Protein AF-0000000084496776 (afdb_homodimer)

Foldseek 3Di:
DPPQQKDPPDPLADIDGDPVNVVVCVVVHDDDDDDDPDPPDDPVPCPDDDDDQDDDPPDAPSLVSLVVLLVVVLVCVVVVHDDDDADDVCAASVLLSQLSNCCVVVVDVDSVVSSVVSCVVPVNHDYDPRSVVSSCVNNVRD/DPPQQKDPPDPLADIDGDPVNVVVCVVVHDDDDDDDPDPPDDPVPCPDDDDDQDDDPPDAPSLVSLVVLLVVVLVCVVVVHDDDDADDVCAASVLLSQLSNCCVVVVDVDSVVSSVVSCVVPVNHDHDPRSVVSSCVNNVRD

InterPro domains:
  IPR000340 Dual specificity phosphatase, catalytic domain [PF00782] (14-136)
  IPR000387 Tyrosine-specific protein phosphatases domain [PS50056] (64-133)
  IPR016130 Protein-tyrosine phosphatase, active site [PS00383] (85-95)
  IPR029021 Protein-tyrosine phosphatase-like [G3DSA:3.90.190.10] (2-142)
  IPR029021 Protein-tyrosine phosphatase-like [SSF52799] (10-137)

Secondary structure (DSSP, 8-state):
-----EEEEETTTEEEEEGGGHHHHHHHS--SEEEEEETTS----S-SEEEEEEE-TT-S--HHHHHHHHHHHHHHHHTT--EEEEESSSSHHHHHHHHHHHHHTTS-SSHHHHHHHHHHH-TT----HHHHHHHHHH-TT-/-----EEEEETTTEEEEEGGGHHHHHHHS--SEEEEEETTS----S-SEEEEEEE-TT-S--HHHHHHHHHHHHHHHHTT--EEEEESSSSHHHHHHHHHHHHHTTS-SSHHHHHHHHHHH-TT----HHHHHHHHHH-TT-

Nearest PDB structures (foldseek):
  9e9u-assembly1_A  TM=7.979E-01  e=1.268E-03  synthetic construct
  6d65-assembly2_C  TM=8.476E-01  e=1.373E-02  Escherichia coli K-12
  2rf6-assembly1_A  TM=6.043E-01  e=9.603E-03  Orthopoxvirus vaccinia
  4erc-assembly1_A  TM=6.123E-01  e=5.088E-02  Homo sapiens
  2p4d-assembly1_A  TM=5.878E-01  e=7.720E-02  Variola virus

Solvent-accessible surface area (backbone atoms only — not comparable to full-atom values): 14853 Å² total; per-residue (Å²): 124,85,77,75,69,55,33,57,77,38,83,91,36,31,34,39,22,20,56,84,33,49,63,63,46,57,74,74,44,82,57,58,36,33,38,38,28,37,52,81,47,76,67,63,31,46,72,43,47,35,43,71,38,45,39,66,81,96,48,71,87,46,40,67,40,47,50,49,40,22,50,49,53,49,49,42,46,72,70,71,39,19,35,32,38,20,18,69,81,28,16,38,68,30,34,47,38,48,25,47,35,32,41,73,71,62,76,24,72,35,62,68,55,16,44,50,55,46,29,71,55,37,67,71,39,55,62,48,71,55,55,54,50,31,48,44,68,72,38,70,88,65,125,84,78,75,69,56,33,58,77,38,83,92,35,32,34,39,22,19,55,84,33,49,63,62,47,58,74,76,42,81,58,58,36,32,40,38,29,37,53,82,45,77,66,62,33,46,72,44,47,36,42,68,38,45,38,65,82,95,48,71,86,47,41,66,42,48,49,49,41,24,50,50,53,50,50,43,46,73,71,69,38,19,35,33,39,20,17,70,81,26,16,38,68,28,33,48,37,48,26,47,35,31,41,74,68,63,76,24,70,34,63,68,55,17,44,50,55,46,31,70,57,37,67,71,38,55,63,48,68,55,55,52,51,32,48,44,68,73,37,70,86,66

Structure (mmCIF, N/CA/C/O backbone):
data_AF-0000000084496776-model_v1
#
loop_
_entity.id
_entity.type
_entity.pdbx_description
1 polymer 'Protein tyrosine phosphatase'
#
loop_
_atom_site.group_PDB
_atom_site.id
_atom_site.type_symbol
_atom_site.label_atom_id
_atom_site.label_alt_id
_atom_site.label_comp_id
_atom_site.label_asym_id
_atom_site.label_entity_id
_atom_site.label_seq_id
_atom_site.pdbx_PDB_ins_code
_atom_site.Cartn_x
_atom_site.Cartn_y
_atom_site.Cartn_z
_atom_site.occupancy
_atom_site.B_iso_or_equiv
_atom_site.auth_seq_id
_atom_site.auth_comp_id
_atom_site.auth_asym_id
_atom_site.auth_atom_id
_atom_site.pdbx_PDB_model_num
ATOM 1 N N . MET A 1 1 ? -23.344 10.141 -3.447 1 32.28 1 MET A N 1
ATOM 2 C CA . MET A 1 1 ? -22.141 10.945 -3.623 1 32.28 1 MET A CA 1
ATOM 3 C C . MET A 1 1 ? -21.109 10.617 -2.551 1 32.28 1 MET A C 1
ATOM 5 O O . MET A 1 1 ? -21.406 10.664 -1.357 1 32.28 1 MET A O 1
ATOM 9 N N . THR A 1 2 ? -20.234 9.672 -2.744 1 45 2 THR A N 1
ATOM 10 C CA . THR A 1 2 ? -19.438 9.133 -1.65 1 45 2 THR A CA 1
ATOM 11 C C . THR A 1 2 ? -18.828 10.258 -0.823 1 45 2 THR A C 1
ATOM 13 O O . THR A 1 2 ? -18.156 11.133 -1.364 1 45 2 THR A O 1
ATOM 16 N N . VAL A 1 3 ? -19.438 10.594 0.216 1 62.56 3 VAL A N 1
ATOM 17 C CA . VAL A 1 3 ? -19.078 11.711 1.074 1 62.56 3 VAL A CA 1
ATOM 18 C C . VAL A 1 3 ? -17.578 11.688 1.353 1 62.56 3 VAL A C 1
ATOM 20 O O . VAL A 1 3 ? -17.062 10.703 1.885 1 62.56 3 VAL A O 1
ATOM 23 N N . LYS A 1 4 ? -16.844 12.594 0.562 1 83.5 4 LYS A N 1
ATOM 24 C CA . LYS A 1 4 ? -15.422 12.766 0.799 1 83.5 4 LYS A CA 1
ATOM 25 C C . LYS A 1 4 ? -15.148 13.172 2.246 1 83.5 4 LYS A C 1
ATOM 27 O O . LYS A 1 4 ? -15.836 14.031 2.795 1 83.5 4 LYS A O 1
ATOM 32 N N . ASN A 1 5 ? -14.43 12.406 2.998 1 91.06 5 ASN A N 1
ATOM 33 C CA . ASN A 1 5 ? -14.055 12.773 4.359 1 91.06 5 ASN A CA 1
ATOM 34 C C . ASN A 1 5 ? -12.586 13.172 4.453 1 91.06 5 ASN A C 1
ATOM 36 O O . ASN A 1 5 ? -11.891 12.781 5.395 1 91.06 5 ASN A O 1
ATOM 40 N N . TYR A 1 6 ? -12.07 13.664 3.416 1 95.69 6 TYR A N 1
ATOM 41 C CA . TYR A 1 6 ? -10.773 14.32 3.332 1 95.69 6 TYR A CA 1
ATOM 42 C C . TYR A 1 6 ? -10.914 15.734 2.766 1 95.69 6 TYR A C 1
ATOM 44 O O . TYR A 1 6 ? -11.969 16.094 2.246 1 95.69 6 TYR A O 1
ATOM 52 N N . HIS A 1 7 ? -9.883 16.594 2.988 1 97.44 7 HIS A N 1
ATOM 53 C CA . HIS A 1 7 ? -9.977 18.016 2.643 1 97.44 7 HIS A CA 1
ATOM 54 C C . HIS A 1 7 ? -8.688 18.5 1.991 1 97.44 7 HIS A C 1
ATOM 56 O O . HIS A 1 7 ? -7.633 17.891 2.141 1 97.44 7 HIS A O 1
ATOM 62 N N . GLU A 1 8 ? -8.844 19.641 1.281 1 97.56 8 GLU A N 1
ATOM 63 C CA . GLU A 1 8 ? -7.699 20.281 0.633 1 97.56 8 GLU A CA 1
ATOM 64 C C . GLU A 1 8 ? -7.098 21.375 1.517 1 97.56 8 GLU A C 1
ATOM 66 O O . GLU A 1 8 ? -7.699 22.422 1.698 1 97.56 8 GLU A O 1
ATOM 71 N N . LEU A 1 9 ? -5.945 21.062 2.037 1 98.31 9 LEU A N 1
ATOM 72 C CA . LEU A 1 9 ? -5.25 22.094 2.809 1 98.31 9 LEU A CA 1
ATOM 73 C C . LEU A 1 9 ? -4.699 23.172 1.896 1 98.31 9 LEU A C 1
ATOM 75 O O . LEU A 1 9 ? -4.812 24.359 2.203 1 98.31 9 LEU A O 1
ATOM 79 N N . ILE A 1 10 ? -4.039 22.766 0.902 1 97.44 10 ILE A N 1
ATOM 80 C CA . ILE A 1 10 ? -3.609 23.609 -0.201 1 97.44 10 ILE A CA 1
ATOM 81 C C . ILE A 1 10 ? -4.211 23.109 -1.51 1 97.44 10 ILE A C 1
ATOM 83 O O . ILE A 1 10 ? -4.027 21.938 -1.873 1 97.44 10 ILE A O 1
ATOM 87 N N . LYS A 1 11 ? -4.836 23.938 -2.193 1 95.5 11 LYS A N 1
ATOM 88 C CA . LYS A 1 11 ? -5.652 23.562 -3.348 1 95.5 11 LYS A CA 1
ATOM 89 C C . LYS A 1 11 ? -4.848 22.75 -4.352 1 95.5 11 LYS A C 1
ATOM 91 O O . LYS A 1 11 ? -3.768 23.156 -4.777 1 95.5 11 LYS A O 1
ATOM 96 N N . ASP A 1 12 ? -5.359 21.594 -4.645 1 94.5 12 ASP A N 1
ATOM 97 C CA . ASP A 1 12 ? -4.902 20.672 -5.676 1 94.5 12 ASP A CA 1
ATOM 98 C C . ASP A 1 12 ? -3.508 20.141 -5.355 1 94.5 12 ASP A C 1
ATOM 100 O O . ASP A 1 12 ? -2.869 19.5 -6.199 1 94.5 12 ASP A O 1
ATOM 104 N N . ARG A 1 13 ? -2.986 20.422 -4.207 1 96.75 13 ARG A N 1
ATOM 105 C CA . ARG A 1 13 ? -1.589 20.094 -3.949 1 96.75 13 ARG A CA 1
ATOM 106 C C . ARG A 1 13 ? -1.446 19.297 -2.652 1 96.75 13 ARG A C 1
ATOM 108 O O . ARG A 1 13 ? -0.71 18.312 -2.6 1 96.75 13 ARG A O 1
ATOM 115 N N . ILE A 1 14 ? -2.061 19.75 -1.598 1 98.44 14 ILE A N 1
ATOM 116 C CA . ILE A 1 14 ? -1.946 19.062 -0.316 1 98.44 14 ILE A CA 1
ATOM 117 C C . ILE A 1 14 ? -3.338 18.719 0.214 1 98.44 14 ILE A C 1
ATOM 119 O O . ILE A 1 14 ? -4.148 19.625 0.463 1 98.44 14 ILE A O 1
ATOM 123 N N . TYR A 1 15 ? -3.568 17.438 0.421 1 98.06 15 TYR A N 1
ATOM 124 C CA . TYR A 1 15 ? -4.805 16.922 0.992 1 98.06 15 TYR A CA 1
ATOM 125 C C . TYR A 1 15 ? -4.562 16.328 2.375 1 98.06 15 TYR A C 1
ATOM 127 O O . TYR A 1 15 ? -3.479 15.812 2.654 1 98.06 15 TYR A O 1
ATOM 135 N N . ILE A 1 16 ? -5.633 16.438 3.211 1 98.44 16 ILE A N 1
ATOM 136 C CA . ILE A 1 16 ? -5.492 15.945 4.578 1 98.44 16 ILE A CA 1
ATOM 137 C C . ILE A 1 16 ? -6.746 15.172 4.973 1 98.44 16 ILE A C 1
ATOM 139 O O . ILE A 1 16 ? -7.84 15.453 4.477 1 98.44 16 ILE A O 1
ATOM 143 N N . GLY A 1 17 ? -6.547 14.18 5.871 1 96.75 17 GLY A N 1
ATOM 144 C CA . GLY A 1 17 ? -7.672 13.398 6.355 1 96.75 17 GLY A CA 1
ATOM 145 C C . GLY A 1 17 ? -7.262 12.289 7.305 1 96.75 17 GLY A C 1
ATOM 146 O O . GLY A 1 17 ? -6.301 12.438 8.062 1 96.75 17 GLY A O 1
ATOM 147 N N . GLY A 1 18 ? -8.125 11.258 7.402 1 93.12 18 GLY A N 1
ATOM 148 C CA . GLY A 1 18 ? -7.855 10.086 8.219 1 93.12 18 GLY A CA 1
ATOM 149 C C . GLY A 1 18 ? -7.41 8.883 7.406 1 93.12 18 GLY A C 1
ATOM 150 O O . GLY A 1 18 ? -7.426 8.922 6.176 1 93.12 18 GLY A O 1
ATOM 151 N N . ALA A 1 19 ? -6.949 7.812 8.086 1 86.56 19 ALA A N 1
ATOM 152 C CA . ALA A 1 19 ? -6.434 6.602 7.453 1 86.56 19 ALA A CA 1
ATOM 153 C C . ALA A 1 19 ? -7.508 5.93 6.602 1 86.56 19 ALA A C 1
ATOM 155 O O . ALA A 1 19 ? -7.203 5.355 5.551 1 86.56 19 ALA A O 1
ATOM 156 N N . ASP A 1 20 ? -8.695 6.02 6.98 1 81.88 20 ASP A N 1
ATOM 157 C CA . ASP A 1 20 ? -9.781 5.324 6.297 1 81.88 20 ASP A CA 1
ATOM 158 C C . ASP A 1 20 ? -10.164 6.031 5 1 81.88 20 ASP A C 1
ATOM 160 O O . ASP A 1 20 ? -10.906 5.484 4.184 1 81.88 20 ASP A O 1
ATOM 164 N N . ASP A 1 21 ? -9.641 7.23 4.832 1 86.75 21 ASP A N 1
ATOM 165 C CA . ASP A 1 21 ? -10.047 8.031 3.678 1 86.75 21 ASP A CA 1
ATOM 166 C C . ASP A 1 21 ? -9.062 7.863 2.52 1 86.75 21 ASP A C 1
ATOM 168 O O . ASP A 1 21 ? -9.258 8.438 1.448 1 86.75 21 ASP A O 1
ATOM 172 N N . VAL A 1 22 ? -8.039 7.047 2.645 1 84.44 22 VAL A N 1
ATOM 173 C CA . VAL A 1 22 ? -6.953 6.922 1.679 1 84.44 22 VAL A CA 1
ATOM 174 C C . VAL A 1 22 ? -7.504 6.434 0.341 1 84.44 22 VAL A C 1
ATOM 176 O O . VAL A 1 22 ? -7.246 7.039 -0.702 1 84.44 22 VAL A O 1
ATOM 179 N N . GLU A 1 23 ? -8.266 5.43 0.349 1 73.56 23 GLU A N 1
ATOM 180 C CA . GLU A 1 23 ? -8.75 4.84 -0.895 1 73.56 23 GLU A CA 1
ATOM 181 C C . GLU A 1 23 ? -9.641 5.816 -1.662 1 73.56 23 GLU A C 1
ATOM 183 O O . GLU A 1 23 ? -9.453 6.023 -2.863 1 73.56 23 GLU A O 1
ATOM 188 N N . GLY A 1 24 ? -10.609 6.371 -0.885 1 77.81 24 GLY A N 1
ATOM 189 C CA . GLY A 1 24 ? -11.469 7.355 -1.526 1 77.81 24 GLY A CA 1
ATOM 190 C C . GLY A 1 24 ? -10.703 8.555 -2.062 1 77.81 24 GLY A C 1
ATOM 191 O O . GLY A 1 24 ? -10.992 9.039 -3.156 1 77.81 24 GLY A O 1
ATOM 192 N N . MET A 1 25 ? -9.789 9.031 -1.265 1 87.19 25 MET A N 1
ATOM 193 C CA . MET A 1 25 ? -8.945 10.156 -1.67 1 87.19 25 MET A CA 1
ATOM 194 C C . MET A 1 25 ? -8.172 9.82 -2.939 1 87.19 25 MET A C 1
ATOM 196 O O . MET A 1 25 ? -8.141 10.617 -3.881 1 87.19 25 MET A O 1
ATOM 200 N N . MET A 1 26 ? -7.629 8.609 -3.029 1 80.44 26 MET A N 1
ATOM 201 C CA . MET A 1 26 ? -6.812 8.203 -4.168 1 80.44 26 MET A CA 1
ATOM 202 C C . MET A 1 26 ? -7.672 8.016 -5.418 1 80.44 26 MET A C 1
ATOM 204 O O . MET A 1 26 ? -7.191 8.203 -6.535 1 80.44 26 MET A O 1
ATOM 208 N N . GLU A 1 27 ? -8.844 7.727 -5.242 1 74.25 27 GLU A N 1
ATOM 209 C CA . GLU A 1 27 ? -9.75 7.551 -6.367 1 74.25 27 GLU A CA 1
ATOM 210 C C . GLU A 1 27 ? -10.156 8.898 -6.965 1 74.25 27 GLU A C 1
ATOM 212 O O . GLU A 1 27 ? -10.469 8.984 -8.156 1 74.25 27 GLU A O 1
ATOM 217 N N . ASN A 1 28 ? -10.086 9.914 -6.152 1 84.94 28 ASN A N 1
ATOM 218 C CA . ASN A 1 28 ? -10.656 11.188 -6.574 1 84.94 28 ASN A CA 1
ATOM 219 C C . ASN A 1 28 ? -9.57 12.203 -6.898 1 84.94 28 ASN A C 1
ATOM 221 O O . ASN A 1 28 ? -9.82 13.164 -7.633 1 84.94 28 ASN A O 1
ATOM 225 N N . GLU A 1 29 ? -8.461 11.992 -6.234 1 86.75 29 GLU A N 1
ATOM 226 C CA . GLU A 1 29 ? -7.398 12.984 -6.383 1 86.75 29 GLU A CA 1
ATOM 227 C C . GLU A 1 29 ? -6.125 12.352 -6.938 1 86.75 29 GLU A C 1
ATOM 229 O O . GLU A 1 29 ? -5.902 11.148 -6.77 1 86.75 29 GLU A O 1
ATOM 234 N N . LYS A 1 30 ? -5.285 13.148 -7.613 1 84.81 30 LYS A N 1
ATOM 235 C CA . LYS A 1 30 ? -3.953 12.719 -8.031 1 84.81 30 LYS A CA 1
ATOM 236 C C . LYS A 1 30 ? -2.916 13.016 -6.953 1 84.81 30 LYS A C 1
ATOM 238 O O . LYS A 1 30 ? -2.422 14.141 -6.852 1 84.81 30 LYS A O 1
ATOM 243 N N . VAL A 1 31 ? -2.59 12.016 -6.254 1 88.19 31 VAL A N 1
ATOM 244 C CA . VAL A 1 31 ? -1.622 12.141 -5.172 1 88.19 31 VAL A CA 1
ATOM 245 C C . VAL A 1 31 ? -0.381 11.305 -5.488 1 88.19 31 VAL A C 1
ATOM 247 O O . VAL A 1 31 ? -0.49 10.148 -5.898 1 88.19 31 VAL A O 1
ATOM 250 N N . ASP A 1 32 ? 0.734 11.914 -5.328 1 82.44 32 ASP A N 1
ATOM 251 C CA . ASP A 1 32 ? 2.002 11.266 -5.641 1 82.44 32 ASP A CA 1
ATOM 252 C C . ASP A 1 32 ? 2.561 10.531 -4.422 1 82.44 32 ASP A C 1
ATOM 254 O O . ASP A 1 32 ? 3.268 9.531 -4.562 1 82.44 32 ASP A O 1
ATOM 258 N N . ILE A 1 33 ? 2.305 11.062 -3.314 1 87.06 33 ILE A N 1
ATOM 259 C CA . ILE A 1 33 ? 2.922 10.516 -2.113 1 87.06 33 ILE A CA 1
ATOM 260 C C . ILE A 1 33 ? 1.984 10.695 -0.922 1 87.06 33 ILE A C 1
ATOM 262 O O . ILE A 1 33 ? 1.318 11.727 -0.798 1 87.06 33 ILE A O 1
ATOM 266 N N . ILE A 1 34 ? 1.901 9.68 -0.046 1 89.94 34 ILE A N 1
ATOM 267 C CA . ILE A 1 34 ? 1.094 9.688 1.169 1 89.94 34 ILE A CA 1
ATOM 268 C C . ILE A 1 34 ? 2 9.57 2.393 1 89.94 34 ILE A C 1
ATOM 270 O O . ILE A 1 34 ? 2.859 8.695 2.457 1 89.94 34 ILE A O 1
ATOM 274 N N . PHE A 1 35 ? 1.901 10.531 3.355 1 92 35 PHE A N 1
ATOM 275 C CA . PHE A 1 35 ? 2.59 10.398 4.633 1 92 35 PHE A CA 1
ATOM 276 C C . PHE A 1 35 ? 1.638 9.891 5.711 1 92 35 PHE A C 1
ATOM 278 O O . PHE A 1 35 ? 0.636 10.539 6.02 1 92 35 PHE A O 1
ATOM 285 N N . ASP A 1 36 ? 1.908 8.719 6.207 1 90.81 36 ASP A N 1
ATOM 286 C CA . ASP A 1 36 ? 1.186 8.133 7.332 1 90.81 36 ASP A CA 1
ATOM 287 C C . ASP A 1 36 ? 1.809 8.547 8.664 1 90.81 36 ASP A C 1
ATOM 289 O O . ASP A 1 36 ? 2.91 8.109 9 1 90.81 36 ASP A O 1
ATOM 293 N N . LEU A 1 37 ? 1.104 9.297 9.477 1 95.12 37 LEU A N 1
ATOM 294 C CA . LEU A 1 37 ? 1.649 9.93 10.672 1 95.12 37 LEU A CA 1
ATOM 295 C C . LEU A 1 37 ? 1.489 9.023 11.891 1 95.12 37 LEU A C 1
ATOM 297 O O . LEU A 1 37 ? 1.951 9.359 12.984 1 95.12 37 LEU A O 1
ATOM 301 N N . ARG A 1 38 ? 0.824 7.938 11.719 1 91.81 38 ARG A N 1
ATOM 302 C CA . ARG A 1 38 ? 0.565 7.031 12.836 1 91.81 38 ARG A CA 1
ATOM 303 C C . ARG A 1 38 ? 1.827 6.266 13.219 1 91.81 38 ARG A C 1
ATOM 305 O O . ARG A 1 38 ? 2.357 5.488 12.43 1 91.81 38 ARG A O 1
ATOM 312 N N . ALA A 1 39 ? 2.25 6.48 14.391 1 89 39 ALA A N 1
ATOM 313 C CA . ALA A 1 39 ? 3.383 5.711 14.891 1 89 39 ALA A CA 1
ATOM 314 C C . ALA A 1 39 ? 3.049 4.223 14.953 1 89 39 ALA A C 1
ATOM 316 O O . ALA A 1 39 ? 3.924 3.375 14.766 1 89 39 ALA A O 1
ATOM 317 N N . GLU A 1 40 ? 1.805 3.99 15.094 1 83.31 40 GLU A N 1
ATOM 318 C CA . GLU A 1 40 ? 1.348 2.619 15.281 1 83.31 40 GLU A CA 1
ATOM 319 C C . GLU A 1 40 ? 1.092 1.93 13.945 1 83.31 40 GLU A C 1
ATOM 321 O O . GLU A 1 40 ? 0.75 0.746 13.906 1 83.31 40 GLU A O 1
ATOM 326 N N . ALA A 1 41 ? 1.088 2.758 12.875 1 77.25 41 ALA A N 1
ATOM 327 C CA . ALA A 1 41 ? 0.8 2.186 11.562 1 77.25 41 ALA A CA 1
ATOM 328 C C . ALA A 1 41 ? 1.847 1.145 11.18 1 77.25 41 ALA A C 1
ATOM 330 O O . ALA A 1 41 ? 3.02 1.271 11.539 1 77.25 41 ALA A O 1
ATOM 331 N N . PRO A 1 42 ? 1.285 0.162 10.523 1 62.81 42 PRO A N 1
ATOM 332 C CA . PRO A 1 42 ? 2.289 -0.761 9.984 1 62.81 42 PRO A CA 1
ATOM 333 C C . PRO A 1 42 ? 3.293 -0.072 9.062 1 62.81 42 PRO A C 1
ATOM 335 O O . PRO A 1 42 ? 2.934 0.864 8.344 1 62.81 42 PRO A O 1
ATOM 338 N N . THR A 1 43 ? 4.492 0.015 9.422 1 54.75 43 THR A N 1
ATOM 339 C CA . THR A 1 43 ? 5.578 0.667 8.695 1 54.75 43 THR A CA 1
ATOM 340 C C . THR A 1 43 ? 5.668 0.138 7.266 1 54.75 43 THR A C 1
ATOM 342 O O . THR A 1 43 ? 6.473 0.621 6.469 1 54.75 43 THR A O 1
ATOM 345 N N . ASP A 1 44 ? 4.773 -0.805 7.176 1 45.47 44 ASP A N 1
ATOM 346 C CA . ASP A 1 44 ? 4.98 -1.39 5.852 1 45.47 44 ASP A CA 1
ATOM 347 C C . ASP A 1 44 ? 4.703 -0.37 4.75 1 45.47 44 ASP A C 1
ATOM 349 O O . ASP A 1 44 ? 3.617 0.211 4.695 1 45.47 44 ASP A O 1
ATOM 353 N N . LYS A 1 45 ? 5.508 0.746 4.602 1 46.12 45 LYS A N 1
ATOM 354 C CA . LYS A 1 45 ? 5.566 1.437 3.318 1 46.12 45 LYS A CA 1
ATOM 355 C C . LYS A 1 45 ? 4.816 0.661 2.24 1 46.12 45 LYS A C 1
ATOM 357 O O . LYS A 1 45 ? 5.023 -0.543 2.076 1 46.12 45 LYS A O 1
ATOM 362 N N . LEU A 1 46 ? 3.637 0.871 2.232 1 46.25 46 LEU A N 1
ATOM 363 C CA . LEU A 1 46 ? 3.102 0.161 1.075 1 46.25 46 LEU A CA 1
ATOM 364 C C . LEU A 1 46 ? 4.09 0.188 -0.084 1 46.25 46 LEU A C 1
ATOM 366 O O . LEU A 1 46 ? 4.164 1.175 -0.82 1 46.25 46 LEU A O 1
ATOM 370 N N . LYS A 1 47 ? 5.398 -0.091 0.341 1 48.56 47 LYS A N 1
ATOM 371 C CA . LYS A 1 47 ? 6.699 -0.197 -0.314 1 48.56 47 LYS A CA 1
ATOM 372 C C . LYS A 1 47 ? 6.617 -1.085 -1.553 1 48.56 47 LYS A C 1
ATOM 374 O O . LYS A 1 47 ? 7.559 -1.134 -2.348 1 48.56 47 LYS A O 1
ATOM 379 N N . TYR A 1 48 ? 5.543 -1.755 -1.566 1 51.97 48 TYR A N 1
ATOM 380 C CA . TYR A 1 48 ? 5.746 -2.678 -2.678 1 51.97 48 TYR A CA 1
ATOM 381 C C . TYR A 1 48 ? 4.672 -2.492 -3.742 1 51.97 48 TYR A C 1
ATOM 383 O O . TYR A 1 48 ? 3.598 -1.953 -3.463 1 51.97 48 TYR A O 1
ATOM 391 N N . ASN A 1 49 ? 5.027 -2.535 -4.863 1 67 49 ASN A N 1
ATOM 392 C CA . ASN A 1 49 ? 4.148 -2.557 -6.027 1 67 49 ASN A CA 1
ATOM 393 C C . ASN A 1 49 ? 3.168 -3.723 -5.973 1 67 49 ASN A C 1
ATOM 395 O O . ASN A 1 49 ? 3.559 -4.879 -6.152 1 67 49 ASN A O 1
ATOM 399 N N . ARG A 1 50 ? 1.998 -3.486 -5.457 1 79.88 50 ARG A N 1
ATOM 400 C CA . ARG A 1 50 ? 0.936 -4.484 -5.398 1 79.88 50 ARG A CA 1
ATOM 401 C C . ARG A 1 50 ? -0.018 -4.34 -6.578 1 79.88 50 ARG A C 1
ATOM 403 O O . ARG A 1 50 ? -0.503 -3.242 -6.859 1 79.88 50 ARG A O 1
ATOM 410 N N . VAL A 1 51 ? -0.254 -5.387 -7.348 1 83.38 51 VAL A N 1
ATOM 411 C CA . VAL A 1 51 ? -1.202 -5.438 -8.453 1 83.38 51 VAL A CA 1
ATOM 412 C C . VAL A 1 51 ? -2.367 -6.359 -8.094 1 83.38 51 VAL A C 1
ATOM 414 O O . VAL A 1 51 ? -2.156 -7.496 -7.672 1 83.38 51 VAL A O 1
ATOM 417 N N . HIS A 1 52 ? -3.506 -5.824 -8.148 1 87.69 52 HIS A N 1
ATOM 418 C CA . HIS A 1 52 ? -4.703 -6.633 -7.961 1 87.69 52 HIS A CA 1
ATOM 419 C C . HIS A 1 52 ? -4.934 -7.562 -9.148 1 87.69 52 HIS A C 1
ATOM 421 O O . HIS A 1 52 ? -5.008 -7.109 -10.297 1 87.69 52 HIS A O 1
ATOM 427 N N . SER A 1 53 ? -4.988 -8.898 -8.984 1 92.31 53 SER A N 1
ATOM 428 C CA . SER A 1 53 ? -5.223 -9.938 -9.977 1 92.31 53 SER A CA 1
ATOM 429 C C . SER A 1 53 ? -6.301 -10.914 -9.508 1 92.31 53 SER A C 1
ATOM 431 O O . SER A 1 53 ? -6.004 -12.055 -9.164 1 92.31 53 SER A O 1
ATOM 433 N N . PRO A 1 54 ? -7.5 -10.5 -9.594 1 93.56 54 PRO A N 1
ATOM 434 C CA . PRO A 1 54 ? -8.578 -11.125 -8.82 1 93.56 54 PRO A CA 1
ATOM 435 C C . PRO A 1 54 ? -9.008 -12.477 -9.391 1 93.56 54 PRO A C 1
ATOM 437 O O . PRO A 1 54 ? -9.211 -12.602 -10.602 1 93.56 54 PRO A O 1
ATOM 440 N N . ILE A 1 55 ? -9.172 -13.398 -8.562 1 95.62 55 ILE A N 1
ATOM 441 C CA . ILE A 1 55 ? -9.828 -14.68 -8.758 1 95.62 55 ILE A CA 1
ATOM 442 C C . ILE A 1 55 ? -10.883 -14.891 -7.672 1 95.62 55 ILE A C 1
ATOM 444 O O . ILE A 1 55 ? -10.586 -14.773 -6.48 1 95.62 55 ILE A O 1
ATOM 448 N N . VAL A 1 56 ? -12.117 -15.125 -8.094 1 93.56 56 VAL A N 1
ATOM 449 C CA . VAL A 1 56 ? -13.18 -15.336 -7.117 1 93.56 56 VAL A CA 1
ATOM 450 C C . VAL A 1 56 ? -13.016 -16.719 -6.473 1 93.56 56 VAL A C 1
ATOM 452 O O . VAL A 1 56 ? -12.875 -17.719 -7.176 1 93.56 56 VAL A O 1
ATOM 455 N N . ASP A 1 57 ? -12.969 -16.609 -5.164 1 86.19 57 ASP A N 1
ATOM 456 C CA . ASP A 1 57 ? -12.836 -17.875 -4.441 1 86.19 57 ASP A CA 1
ATOM 457 C C . ASP A 1 57 ? -14.102 -18.719 -4.562 1 86.19 57 ASP A C 1
ATOM 459 O O . ASP A 1 57 ? -15.211 -18.188 -4.461 1 86.19 57 ASP A O 1
ATOM 463 N N . ASP A 1 58 ? -14 -19.969 -4.84 1 83.31 58 ASP A N 1
ATOM 464 C CA . ASP A 1 58 ? -15.094 -20.938 -4.832 1 83.31 58 ASP A CA 1
ATOM 465 C C . ASP A 1 58 ? -16.062 -20.688 -5.984 1 83.31 58 ASP A C 1
ATOM 467 O O . ASP A 1 58 ? -17.281 -20.734 -5.797 1 83.31 58 ASP A O 1
ATOM 471 N N . GLU A 1 59 ? -15.625 -20.172 -7.035 1 86.38 59 GLU A N 1
ATOM 472 C CA . GLU A 1 59 ? -16.438 -19.938 -8.219 1 86.38 59 GLU A CA 1
ATOM 473 C C . GLU A 1 59 ? -15.945 -20.75 -9.406 1 86.38 59 GLU A C 1
ATOM 475 O O . GLU A 1 59 ? -14.734 -20.906 -9.594 1 86.38 59 GLU A O 1
ATOM 480 N N . THR A 1 60 ? -16.891 -21.203 -10.156 1 87.5 60 THR A N 1
ATOM 481 C CA . THR A 1 60 ? -16.562 -21.969 -11.352 1 87.5 60 THR A CA 1
ATOM 482 C C . THR A 1 60 ? -16.312 -21.047 -12.539 1 87.5 60 THR A C 1
ATOM 484 O O . THR A 1 60 ? -16.656 -19.859 -12.5 1 87.5 60 THR A O 1
ATOM 487 N N . HIS A 1 61 ? -15.641 -21.562 -13.555 1 89.75 61 HIS A N 1
ATOM 488 C CA . HIS A 1 61 ? -15.383 -20.906 -14.836 1 89.75 61 HIS A CA 1
ATOM 489 C C . HIS A 1 61 ? -14.578 -19.625 -14.648 1 89.75 61 HIS A C 1
ATOM 491 O O . HIS A 1 61 ? -14.93 -18.578 -15.195 1 89.75 61 HIS A O 1
ATOM 497 N N . GLN A 1 62 ? -13.625 -19.812 -13.742 1 92 62 GLN A N 1
ATOM 498 C CA . GLN A 1 62 ? -12.688 -18.719 -13.516 1 92 62 GLN A CA 1
ATOM 499 C C . GLN A 1 62 ? -11.492 -18.812 -14.461 1 92 62 GLN A C 1
ATOM 501 O O . GLN A 1 62 ? -10.398 -18.359 -14.125 1 92 62 GLN A O 1
ATOM 506 N N . ASP A 1 63 ? -11.68 -19.438 -15.625 1 96.38 63 ASP A N 1
ATOM 507 C CA . ASP A 1 63 ? -10.578 -19.734 -16.531 1 96.38 63 ASP A CA 1
ATOM 508 C C . ASP A 1 63 ? -9.828 -18.469 -16.922 1 96.38 63 ASP A C 1
ATOM 510 O O . ASP A 1 63 ? -8.594 -18.422 -16.875 1 96.38 63 ASP A O 1
ATOM 514 N N . GLU A 1 64 ? -10.609 -17.469 -17.266 1 96.25 64 GLU A N 1
ATOM 515 C CA . GLU A 1 64 ? -9.984 -16.25 -17.75 1 96.25 64 GLU A CA 1
ATOM 516 C C . GLU A 1 64 ? -9.195 -15.555 -16.641 1 96.25 64 GLU A C 1
ATOM 518 O O . GLU A 1 64 ? -8.062 -15.117 -16.859 1 96.25 64 GLU A O 1
ATOM 523 N N . SER A 1 65 ? -9.789 -15.445 -15.461 1 96.5 65 SER A N 1
ATOM 524 C CA . SER A 1 65 ? -9.117 -14.805 -14.336 1 96.5 65 SER A CA 1
ATOM 525 C C . SER A 1 65 ? -7.867 -15.578 -13.93 1 96.5 65 SER A C 1
ATOM 527 O O . SER A 1 65 ? -6.824 -14.984 -13.648 1 96.5 65 SER A O 1
ATOM 529 N N . VAL A 1 66 ? -7.941 -16.875 -13.93 1 97.94 66 VAL A N 1
ATOM 530 C CA . VAL A 1 66 ? -6.816 -17.734 -13.57 1 97.94 66 VAL A CA 1
ATOM 531 C C . VAL A 1 66 ? -5.699 -17.578 -14.602 1 97.94 66 VAL A C 1
ATOM 533 O O . VAL A 1 66 ? -4.539 -17.359 -14.242 1 97.94 66 VAL A O 1
ATOM 536 N N . LYS A 1 67 ? -6.07 -17.672 -15.82 1 98 67 LYS A N 1
ATOM 537 C CA . LYS A 1 67 ? -5.086 -17.531 -16.891 1 98 67 LYS A CA 1
ATOM 538 C C . LYS A 1 67 ? -4.406 -16.172 -16.844 1 98 67 LYS A C 1
ATOM 540 O O . LYS A 1 67 ? -3.189 -16.062 -17.016 1 98 67 LYS A O 1
ATOM 545 N N . GLU A 1 68 ? -5.188 -15.195 -16.625 1 97.12 68 GLU A N 1
ATOM 546 C CA . GLU A 1 68 ? -4.637 -13.844 -16.547 1 97.12 68 GLU A CA 1
ATOM 547 C C . GLU A 1 68 ? -3.617 -13.734 -15.422 1 97.12 68 GLU A C 1
ATOM 549 O O . GLU A 1 68 ? -2.551 -13.141 -15.594 1 97.12 68 GLU A O 1
ATOM 554 N N . SER A 1 69 ? -3.926 -14.227 -14.266 1 97.88 69 SER A N 1
ATOM 555 C CA . SER A 1 69 ? -3.02 -14.156 -13.125 1 97.88 69 SER A CA 1
ATOM 556 C C . SER A 1 69 ? -1.734 -14.938 -13.391 1 97.88 69 SER A C 1
ATOM 558 O O . SER A 1 69 ? -0.641 -14.469 -13.078 1 97.88 69 SER A O 1
ATOM 560 N N . ILE A 1 70 ? -1.854 -16.125 -13.992 1 98.62 70 ILE A N 1
ATOM 561 C CA . ILE A 1 70 ? -0.68 -16.906 -14.359 1 98.62 70 ILE A CA 1
ATOM 562 C C . ILE A 1 70 ? 0.192 -16.109 -15.328 1 98.62 70 ILE A C 1
ATOM 564 O O . ILE A 1 70 ? 1.404 -15.992 -15.133 1 98.62 70 ILE A O 1
ATOM 568 N N . ASP A 1 71 ? -0.442 -15.531 -16.312 1 98.19 71 ASP A N 1
ATOM 569 C CA . ASP A 1 71 ? 0.279 -14.773 -17.328 1 98.19 71 ASP A CA 1
ATOM 570 C C . ASP A 1 71 ? 1.005 -13.578 -16.703 1 98.19 71 ASP A C 1
ATOM 572 O O . ASP A 1 71 ? 2.133 -13.266 -17.094 1 98.19 71 ASP A O 1
ATOM 576 N N . ARG A 1 72 ? 0.382 -12.969 -15.797 1 96 72 ARG A N 1
ATOM 577 C CA . ARG A 1 72 ? 0.984 -11.812 -15.141 1 96 72 ARG A CA 1
ATOM 578 C C . ARG A 1 72 ? 2.213 -12.219 -14.336 1 96 72 ARG A C 1
ATOM 580 O O . ARG A 1 72 ? 3.248 -11.555 -14.398 1 96 72 ARG A O 1
ATOM 587 N N . VAL A 1 73 ? 2.102 -13.211 -13.594 1 98.06 73 VAL A N 1
ATOM 588 C CA . VAL A 1 73 ? 3.221 -13.703 -12.797 1 98.06 73 VAL A CA 1
ATOM 589 C C . VAL A 1 73 ? 4.379 -14.086 -13.719 1 98.06 73 VAL A C 1
ATOM 591 O O . VAL A 1 73 ? 5.52 -13.68 -13.484 1 98.06 73 VAL A O 1
ATOM 594 N N . VAL A 1 74 ? 4.082 -14.844 -14.766 1 98.31 74 VAL A N 1
ATOM 595 C CA . VAL A 1 74 ? 5.102 -15.328 -15.688 1 98.31 74 VAL A CA 1
ATOM 596 C C . VAL A 1 74 ? 5.762 -14.148 -16.391 1 98.31 74 VAL A C 1
ATOM 598 O O . VAL A 1 74 ? 6.98 -14.125 -16.578 1 98.31 74 VAL A O 1
ATOM 601 N N . LYS A 1 75 ? 4.957 -13.219 -16.844 1 96.75 75 LYS A N 1
ATOM 602 C CA . LYS A 1 75 ? 5.5 -12.031 -17.484 1 96.75 75 LYS A CA 1
ATOM 603 C C . LYS A 1 75 ? 6.473 -11.297 -16.562 1 96.75 75 LYS A C 1
ATOM 605 O O . LYS A 1 75 ? 7.582 -10.953 -16.984 1 96.75 75 LYS A O 1
ATOM 610 N N . ALA A 1 76 ? 6.035 -11.039 -15.367 1 93.88 76 ALA A N 1
ATOM 611 C CA . ALA A 1 76 ? 6.895 -10.367 -14.406 1 93.88 76 ALA A CA 1
ATOM 612 C C . ALA A 1 76 ? 8.195 -11.141 -14.188 1 93.88 76 ALA A C 1
ATOM 614 O O . ALA A 1 76 ? 9.281 -10.555 -14.18 1 93.88 76 ALA A O 1
ATOM 615 N N . TYR A 1 77 ? 8.078 -12.43 -14.047 1 96.94 77 TYR A N 1
ATOM 616 C CA . TYR A 1 77 ? 9.234 -13.305 -13.898 1 96.94 77 TYR A CA 1
ATOM 617 C C . TYR A 1 77 ? 10.18 -13.164 -15.086 1 96.94 77 TYR A C 1
ATOM 619 O O . TYR A 1 77 ? 11.391 -12.977 -14.898 1 96.94 77 TYR A O 1
ATOM 627 N N . ASN A 1 78 ? 9.648 -13.172 -16.203 1 97 78 ASN A N 1
ATOM 628 C CA . ASN A 1 78 ? 10.453 -13.117 -17.422 1 97 78 ASN A CA 1
ATOM 629 C C . ASN A 1 78 ? 11.094 -11.742 -17.594 1 97 78 ASN A C 1
ATOM 631 O O . ASN A 1 78 ? 12.133 -11.617 -18.234 1 97 78 ASN A O 1
ATOM 635 N N . GLU A 1 79 ? 10.516 -10.82 -17.047 1 94.38 79 GLU A N 1
ATOM 636 C CA . GLU A 1 79 ? 11.039 -9.461 -17.109 1 94.38 79 GLU A CA 1
ATOM 637 C C . GLU A 1 79 ? 12.133 -9.242 -16.078 1 94.38 79 GLU A C 1
ATOM 639 O O . GLU A 1 79 ? 12.656 -8.133 -15.938 1 94.38 79 GLU A O 1
ATOM 644 N N . GLY A 1 80 ? 12.461 -10.297 -15.305 1 93.56 80 GLY A N 1
ATOM 645 C CA . GLY A 1 80 ? 13.547 -10.227 -14.344 1 93.56 80 GLY A CA 1
ATOM 646 C C . GLY A 1 80 ? 13.102 -9.766 -12.969 1 93.56 80 GLY A C 1
ATOM 647 O O . GLY A 1 80 ? 13.93 -9.547 -12.086 1 93.56 80 GLY A O 1
ATOM 648 N N . LYS A 1 81 ? 11.852 -9.586 -12.758 1 89.56 81 LYS A N 1
ATOM 649 C CA . LYS A 1 81 ? 11.328 -9.141 -11.469 1 89.56 81 LYS A CA 1
ATOM 650 C C . LYS A 1 81 ? 11.195 -10.305 -10.5 1 89.56 81 LYS A C 1
ATOM 652 O O . LYS A 1 81 ? 10.836 -11.422 -10.898 1 89.56 81 LYS A O 1
ATOM 657 N N . ASN A 1 82 ? 11.461 -10.047 -9.297 1 93.06 82 ASN A N 1
ATOM 658 C CA . ASN A 1 82 ? 11.094 -10.961 -8.227 1 93.06 82 ASN A CA 1
ATOM 659 C C . ASN A 1 82 ? 9.633 -10.773 -7.809 1 93.06 82 ASN A C 1
ATOM 661 O O . ASN A 1 82 ? 9.18 -9.641 -7.621 1 93.06 82 ASN A O 1
ATOM 665 N N . VAL A 1 83 ? 8.953 -11.906 -7.668 1 95.94 83 VAL A N 1
ATOM 666 C CA . VAL A 1 83 ? 7.496 -11.852 -7.559 1 95.94 83 VAL A CA 1
ATOM 667 C C . VAL A 1 83 ? 7.051 -12.516 -6.258 1 95.94 83 VAL A C 1
ATOM 669 O O . VAL A 1 83 ? 7.609 -13.539 -5.852 1 95.94 83 VAL A O 1
ATOM 672 N N . TYR A 1 84 ? 6.082 -11.906 -5.602 1 95.88 84 TYR A N 1
ATOM 673 C CA . TYR A 1 84 ? 5.242 -12.57 -4.609 1 95.88 84 TYR A CA 1
ATOM 674 C C . TYR A 1 84 ? 3.779 -12.555 -5.035 1 95.88 84 TYR A C 1
ATOM 676 O O . TYR A 1 84 ? 3.271 -11.531 -5.5 1 95.88 84 TYR A O 1
ATOM 684 N N . PHE A 1 85 ? 3.15 -13.648 -4.965 1 97.25 85 PHE A N 1
ATOM 685 C CA . PHE A 1 85 ? 1.7 -13.594 -5.113 1 97.25 85 PHE A CA 1
ATOM 686 C C . PHE A 1 85 ? 1.015 -14.398 -4.012 1 97.25 85 PHE A C 1
ATOM 688 O O . PHE A 1 85 ? 1.595 -15.344 -3.469 1 97.25 85 PHE A O 1
ATOM 695 N N . HIS A 1 86 ? -0.206 -13.938 -3.699 1 95.75 86 HIS A N 1
ATOM 696 C CA . HIS A 1 86 ? -0.911 -14.5 -2.553 1 95.75 86 HIS A CA 1
ATOM 697 C C . HIS A 1 86 ? -2.422 -14.391 -2.725 1 95.75 86 HIS A C 1
ATOM 699 O O . HIS A 1 86 ? -2.9 -13.578 -3.52 1 95.75 86 HIS A O 1
ATOM 705 N N . CYS A 1 87 ? -3.104 -15.289 -2.021 1 95 87 CYS A N 1
ATOM 706 C CA . CYS A 1 87 ? -4.508 -15.055 -1.71 1 95 87 CYS A CA 1
ATOM 707 C C . CYS A 1 87 ? -4.699 -14.789 -0.221 1 95 87 CYS A C 1
ATOM 709 O O . CYS A 1 87 ? -3.846 -14.172 0.419 1 95 87 CYS A O 1
ATOM 711 N N . GLN A 1 88 ? -5.852 -15.094 0.321 1 89.25 88 GLN A N 1
ATOM 712 C CA . GLN A 1 88 ? -6.031 -14.836 1.747 1 89.25 88 GLN A CA 1
ATOM 713 C C . GLN A 1 88 ? -5.246 -15.844 2.588 1 89.25 88 GLN A C 1
ATOM 715 O O . GLN A 1 88 ? -4.398 -15.453 3.396 1 89.25 88 GLN A O 1
ATOM 720 N N . GLY A 1 89 ? -5.473 -17.125 2.357 1 91.75 89 GLY A N 1
ATOM 721 C CA . GLY A 1 89 ? -4.871 -18.172 3.158 1 91.75 89 GLY A CA 1
ATOM 722 C C . GLY A 1 89 ? -3.609 -18.75 2.539 1 91.75 89 GLY A C 1
ATOM 723 O O . GLY A 1 89 ? -2.863 -19.484 3.199 1 91.75 89 GLY A O 1
ATOM 724 N N . GLY A 1 90 ? -3.385 -18.5 1.229 1 96.31 90 GLY A N 1
ATOM 725 C CA . GLY A 1 90 ? -2.217 -19.031 0.543 1 96.31 90 GLY A CA 1
ATOM 726 C C . GLY A 1 90 ? -2.359 -20.484 0.159 1 96.31 90 GLY A C 1
ATOM 727 O O . GLY A 1 90 ? -1.38 -21.234 0.163 1 96.31 90 GLY A O 1
ATOM 728 N N . SER A 1 91 ? -3.516 -20.969 -0.217 1 96.69 91 SER A N 1
ATOM 729 C CA . SER A 1 91 ? -3.73 -22.391 -0.439 1 96.69 91 SER A CA 1
ATOM 730 C C . SER A 1 91 ? -4.438 -22.641 -1.766 1 96.69 91 SER A C 1
ATOM 732 O O . SER A 1 91 ? -3.834 -23.156 -2.711 1 96.69 91 SER A O 1
ATOM 734 N N . ASN A 1 92 ? -5.684 -22.25 -1.974 1 97 92 ASN A N 1
ATOM 735 C CA . ASN A 1 92 ? -6.504 -22.578 -3.135 1 97 92 ASN A CA 1
ATOM 736 C C . ASN A 1 92 ? -6.133 -21.719 -4.344 1 97 92 ASN A C 1
ATOM 738 O O . ASN A 1 92 ? -5.574 -22.234 -5.32 1 97 92 ASN A O 1
ATOM 742 N N . ARG A 1 93 ? -6.344 -20.391 -4.238 1 97.38 93 ARG A N 1
ATOM 743 C CA . ARG A 1 93 ? -6.035 -19.516 -5.367 1 97.38 93 ARG A CA 1
ATOM 744 C C . ARG A 1 93 ? -4.527 -19.391 -5.562 1 97.38 93 ARG A C 1
ATOM 746 O O . ARG A 1 93 ? -4.035 -19.453 -6.691 1 97.38 93 ARG A O 1
ATOM 753 N N . THR A 1 94 ? -3.836 -19.234 -4.461 1 98.44 94 THR A N 1
ATOM 754 C CA . THR A 1 94 ? -2.377 -19.219 -4.523 1 98.44 94 THR A CA 1
ATOM 755 C C . THR A 1 94 ? -1.852 -20.5 -5.156 1 98.44 94 THR A C 1
ATOM 757 O O . THR A 1 94 ? -1.035 -20.453 -6.078 1 98.44 94 THR A O 1
ATOM 760 N N . GLY A 1 95 ? -2.338 -21.672 -4.707 1 98.62 95 GLY A N 1
ATOM 761 C CA . GLY A 1 95 ? -1.932 -22.953 -5.266 1 98.62 95 GLY A CA 1
ATOM 762 C C . GLY A 1 95 ? -2.24 -23.078 -6.746 1 98.62 95 GLY A C 1
ATOM 763 O O . GLY A 1 95 ? -1.42 -23.578 -7.516 1 98.62 95 GLY A O 1
ATOM 764 N N . THR A 1 96 ? -3.412 -22.641 -7.145 1 98.5 96 THR A N 1
ATOM 765 C CA . THR A 1 96 ? -3.84 -22.719 -8.539 1 98.5 96 THR A CA 1
ATOM 766 C C . THR A 1 96 ? -2.873 -21.953 -9.438 1 98.5 96 THR A C 1
ATOM 768 O O . THR A 1 96 ? -2.402 -22.5 -10.445 1 98.5 96 THR A O 1
ATOM 771 N N . VAL A 1 97 ? -2.549 -20.766 -9.047 1 98.75 97 VAL A N 1
ATOM 772 C CA . VAL A 1 97 ? -1.654 -19.938 -9.852 1 98.75 97 VAL A C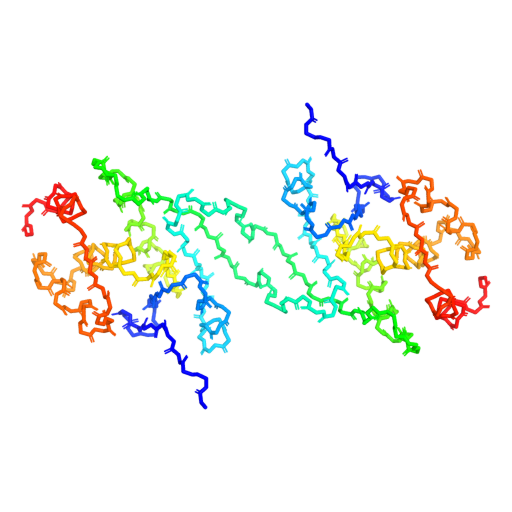A 1
ATOM 773 C C . VAL A 1 97 ? -0.236 -20.5 -9.789 1 98.75 97 VAL A C 1
ATOM 775 O O . VAL A 1 97 ? 0.499 -20.453 -10.781 1 98.75 97 VAL A O 1
ATOM 778 N N . ALA A 1 98 ? 0.18 -21.047 -8.695 1 98.88 98 ALA A N 1
ATOM 779 C CA . ALA A 1 98 ? 1.49 -21.688 -8.578 1 98.88 98 ALA A CA 1
ATOM 780 C C . ALA A 1 98 ? 1.632 -22.828 -9.57 1 98.88 98 ALA A C 1
ATOM 782 O O . ALA A 1 98 ? 2.621 -22.906 -10.305 1 98.88 98 ALA A O 1
ATOM 783 N N . ILE A 1 99 ? 0.618 -23.734 -9.594 1 98.75 99 ILE A N 1
ATOM 784 C CA . ILE A 1 99 ? 0.612 -24.875 -10.508 1 98.75 99 ILE A CA 1
ATOM 785 C C . ILE A 1 99 ? 0.66 -24.375 -11.953 1 98.75 99 ILE A C 1
ATOM 787 O O . ILE A 1 99 ? 1.489 -24.828 -12.742 1 98.75 99 ILE A O 1
ATOM 791 N N . GLY A 1 100 ? -0.213 -23.422 -12.242 1 98.75 100 GLY A N 1
ATOM 792 C CA . GLY A 1 100 ? -0.219 -22.875 -13.578 1 98.75 100 GLY A CA 1
ATOM 793 C C . GLY A 1 100 ? 1.098 -22.219 -13.961 1 98.75 100 GLY A C 1
ATOM 794 O O . GLY A 1 100 ? 1.541 -22.328 -15.109 1 98.75 100 GLY A O 1
ATOM 795 N N . THR A 1 101 ? 1.704 -21.516 -13.047 1 98.81 101 THR A N 1
ATOM 796 C CA . THR A 1 101 ? 2.982 -20.859 -13.273 1 98.81 101 THR A CA 1
ATOM 797 C C . THR A 1 101 ? 4.07 -21.875 -13.609 1 98.81 101 THR A C 1
ATOM 799 O O . THR A 1 101 ? 4.832 -21.688 -14.562 1 98.81 101 THR A O 1
ATOM 802 N N . LEU A 1 102 ? 4.125 -22.984 -12.859 1 98.69 102 LEU A N 1
ATOM 803 C CA . LEU A 1 102 ? 5.102 -24.031 -13.109 1 98.69 102 LEU A CA 1
ATOM 804 C C . LEU A 1 102 ? 4.91 -24.625 -14.5 1 98.69 102 LEU A C 1
ATOM 806 O O . LEU A 1 102 ? 5.887 -24.891 -15.211 1 98.69 102 LEU A O 1
ATOM 810 N N . LEU A 1 103 ? 3.65 -24.875 -14.875 1 98.5 103 LEU A N 1
ATOM 811 C CA . LEU A 1 103 ? 3.348 -25.406 -16.203 1 98.5 103 LEU A CA 1
ATOM 812 C C . LEU A 1 103 ? 3.766 -24.422 -17.281 1 98.5 103 LEU A C 1
ATOM 814 O O . LEU A 1 103 ? 4.43 -24.812 -18.25 1 98.5 103 LEU A O 1
ATOM 818 N N . ALA A 1 104 ? 3.43 -23.203 -17.109 1 98.25 104 ALA A N 1
ATOM 819 C CA . ALA A 1 104 ? 3.682 -22.188 -18.125 1 98.25 104 ALA A CA 1
ATOM 820 C C . ALA A 1 104 ? 5.18 -21.969 -18.328 1 98.25 104 ALA A C 1
ATOM 822 O O . ALA A 1 104 ? 5.629 -21.672 -19.438 1 98.25 104 ALA A O 1
ATOM 823 N N . LEU A 1 105 ? 5.906 -22.141 -17.297 1 98.06 105 LEU A N 1
ATOM 824 C CA . LEU A 1 105 ? 7.348 -21.906 -17.344 1 98.06 105 LEU A CA 1
ATOM 825 C C . LEU A 1 105 ? 8.086 -23.188 -17.75 1 98.06 105 LEU A C 1
ATOM 827 O O . LEU A 1 105 ? 9.312 -23.203 -17.797 1 98.06 105 LEU A O 1
ATOM 831 N N . GLY A 1 106 ? 7.344 -24.234 -17.938 1 97.44 106 GLY A N 1
ATOM 832 C CA . GLY A 1 106 ? 7.934 -25.484 -18.375 1 97.44 106 GLY A CA 1
ATOM 833 C C . GLY A 1 106 ? 8.648 -26.234 -17.25 1 97.44 106 GLY A C 1
ATOM 834 O O . GLY A 1 106 ? 9.539 -27.047 -17.516 1 97.44 106 GLY A O 1
ATOM 835 N N . LYS A 1 107 ? 8.328 -25.969 -16.062 1 97.62 107 LYS A N 1
ATOM 836 C CA . LYS A 1 107 ? 8.953 -26.625 -14.922 1 97.62 107 LYS A CA 1
ATOM 837 C C . LYS A 1 107 ? 8.211 -27.906 -14.555 1 97.62 107 LYS A C 1
ATOM 839 O O . LYS A 1 107 ? 8.68 -28.688 -13.719 1 97.62 107 LYS A O 1
ATOM 844 N N . ALA A 1 108 ? 7.094 -28.141 -15.125 1 97.69 108 ALA A N 1
ATOM 845 C CA . ALA A 1 108 ? 6.305 -29.375 -15.086 1 97.69 108 ALA A CA 1
ATOM 846 C C . ALA A 1 108 ? 5.535 -29.562 -16.391 1 97.69 108 ALA A C 1
ATOM 848 O O . ALA A 1 108 ? 5.121 -28.594 -17.031 1 97.69 108 ALA A O 1
ATOM 849 N N . ASN A 1 109 ? 5.293 -30.734 -16.734 1 96.56 109 ASN A N 1
ATOM 850 C CA . ASN A 1 109 ? 4.633 -31.031 -18 1 96.56 109 ASN A CA 1
ATOM 851 C C . ASN A 1 109 ? 3.193 -31.484 -17.797 1 96.56 109 ASN A C 1
ATOM 853 O O . ASN A 1 109 ? 2.4 -31.5 -18.734 1 96.56 109 ASN A O 1
ATOM 857 N N . LYS A 1 110 ? 2.902 -31.922 -16.562 1 97.69 110 LYS A N 1
ATOM 858 C CA . LYS A 1 110 ? 1.555 -32.344 -16.219 1 97.69 110 LYS A CA 1
ATOM 859 C C . LYS A 1 110 ? 1.036 -31.609 -14.992 1 97.69 110 LYS A C 1
ATOM 861 O O . LYS A 1 110 ? 1.816 -31.234 -14.117 1 97.69 110 LYS A O 1
ATOM 866 N N . ILE A 1 111 ? -0.245 -31.484 -14.945 1 98.12 111 ILE A N 1
ATOM 867 C CA . ILE A 1 111 ? -0.882 -30.766 -13.844 1 98.12 111 ILE A CA 1
ATOM 868 C C . ILE A 1 111 ? -0.558 -31.453 -12.523 1 98.12 111 ILE A C 1
ATOM 870 O O . ILE A 1 111 ? -0.21 -30.797 -11.539 1 98.12 111 ILE A O 1
ATOM 874 N N . GLU A 1 112 ? -0.619 -32.75 -12.477 1 97.56 112 GLU A N 1
ATOM 875 C CA . GLU A 1 112 ? -0.342 -33.531 -11.266 1 97.56 112 GLU A CA 1
ATOM 876 C C . GLU A 1 112 ? 1.096 -33.312 -10.797 1 97.56 112 GLU A C 1
ATOM 878 O O . GLU A 1 112 ? 1.354 -33.188 -9.594 1 97.56 112 GLU A O 1
ATOM 883 N N . GLU A 1 113 ? 2.002 -33.344 -11.75 1 98.12 113 GLU A N 1
ATOM 884 C CA . GLU A 1 113 ? 3.402 -33.094 -11.422 1 98.12 113 GLU A CA 1
ATOM 885 C C . GLU A 1 113 ? 3.588 -31.688 -10.836 1 98.12 113 GLU A C 1
ATOM 887 O O . GLU A 1 113 ? 4.301 -31.516 -9.852 1 98.12 113 GLU A O 1
ATOM 892 N N . ALA A 1 114 ? 3.014 -30.719 -11.5 1 98.5 114 ALA A N 1
ATOM 893 C CA . ALA A 1 114 ? 3.086 -29.344 -11.023 1 98.5 114 ALA A CA 1
ATOM 894 C C . ALA A 1 114 ? 2.508 -29.203 -9.617 1 98.5 114 ALA A C 1
ATOM 896 O O . ALA A 1 114 ? 3.064 -28.5 -8.773 1 98.5 114 ALA A O 1
ATOM 897 N N . GLU A 1 115 ? 1.381 -29.812 -9.391 1 98.38 115 GLU A N 1
ATOM 898 C CA . GLU A 1 115 ? 0.745 -29.781 -8.078 1 98.38 115 GLU A CA 1
ATOM 899 C C . GLU A 1 115 ? 1.662 -30.375 -7.008 1 98.38 115 GLU A C 1
ATOM 901 O O . GLU A 1 115 ? 1.772 -29.828 -5.906 1 98.38 115 GLU A O 1
ATOM 906 N N . GLU A 1 116 ? 2.258 -31.484 -7.312 1 98.19 116 GLU A N 1
ATOM 907 C CA . GLU A 1 116 ? 3.191 -32.125 -6.383 1 98.19 116 GLU A CA 1
ATOM 908 C C . GLU A 1 116 ? 4.348 -31.172 -6.051 1 98.19 116 GLU A C 1
ATOM 910 O O . GLU A 1 116 ? 4.73 -31.031 -4.883 1 98.19 116 GLU A O 1
ATOM 915 N N . LYS A 1 117 ? 4.957 -30.594 -7 1 98.06 117 LYS A N 1
ATOM 916 C CA . LYS A 1 117 ? 6.055 -29.656 -6.781 1 98.06 117 LYS A CA 1
ATOM 917 C C . LYS A 1 117 ? 5.609 -28.484 -5.91 1 98.06 117 LYS A C 1
ATOM 919 O O . LYS A 1 117 ? 6.328 -28.078 -4.992 1 98.06 117 LYS A O 1
ATOM 924 N N . ALA A 1 118 ? 4.461 -27.906 -6.234 1 98.38 118 ALA A N 1
ATOM 925 C CA . ALA A 1 118 ? 3.936 -26.781 -5.453 1 98.38 118 ALA A CA 1
ATOM 926 C C . ALA A 1 118 ? 3.707 -27.188 -4 1 98.38 118 ALA A C 1
ATOM 928 O O . ALA A 1 118 ? 4.055 -26.453 -3.082 1 98.38 118 ALA A O 1
ATOM 929 N N . LYS A 1 119 ? 3.127 -28.359 -3.746 1 98 119 LYS A N 1
ATOM 930 C CA . LYS A 1 119 ? 2.826 -28.844 -2.4 1 98 119 LYS A CA 1
ATOM 931 C C . LYS A 1 119 ? 4.105 -29.172 -1.638 1 98 119 LYS A C 1
ATOM 933 O O . LYS A 1 119 ? 4.137 -29.109 -0.408 1 98 119 LYS A O 1
ATOM 938 N N . THR A 1 120 ? 5.09 -29.625 -2.383 1 97.81 120 THR A N 1
ATOM 939 C CA . THR A 1 120 ? 6.379 -29.859 -1.742 1 97.81 120 THR A CA 1
ATOM 940 C C . THR A 1 120 ? 6.93 -28.578 -1.137 1 97.81 120 THR A C 1
ATOM 942 O O . THR A 1 120 ? 7.5 -28.594 -0.045 1 97.81 120 THR A O 1
ATOM 945 N N . VAL A 1 121 ? 6.789 -27.516 -1.858 1 96.25 121 VAL A N 1
ATOM 946 C CA . VAL A 1 121 ? 7.293 -26.219 -1.414 1 96.25 121 VAL A CA 1
ATOM 947 C C . VAL A 1 121 ? 6.383 -25.641 -0.329 1 96.25 121 VAL A C 1
ATOM 949 O O . VAL A 1 121 ? 6.859 -25.109 0.674 1 96.25 121 VAL A O 1
ATOM 952 N N . ARG A 1 122 ? 5.074 -25.766 -0.532 1 96.94 122 ARG A N 1
ATOM 953 C CA . ARG A 1 122 ? 4.07 -25.281 0.406 1 96.94 122 ARG A CA 1
ATOM 954 C C . ARG A 1 122 ? 2.98 -26.328 0.632 1 96.94 122 ARG A C 1
ATOM 956 O O . ARG A 1 122 ? 1.963 -26.328 -0.063 1 96.94 122 ARG A O 1
ATOM 963 N N . PRO A 1 123 ? 3.07 -27.047 1.665 1 97.5 123 PRO A N 1
ATOM 964 C CA . PRO A 1 123 ? 2.18 -28.188 1.889 1 97.5 123 PRO A CA 1
ATOM 965 C C . PRO A 1 123 ? 0.734 -27.781 2.145 1 97.5 123 PRO A C 1
ATOM 967 O O . PRO A 1 123 ? -0.182 -28.594 2.016 1 97.5 123 PRO A O 1
ATOM 970 N N . LYS A 1 124 ? 0.509 -26.609 2.473 1 96.06 124 LYS A N 1
ATOM 971 C CA . LYS A 1 124 ? -0.834 -26.109 2.766 1 96.06 124 LYS A CA 1
ATOM 972 C C . LYS A 1 124 ? -1.648 -25.938 1.487 1 96.06 124 LYS A C 1
ATOM 974 O O . LYS A 1 124 ? -2.867 -25.766 1.54 1 96.06 124 LYS A O 1
ATOM 979 N N . ILE A 1 125 ? -1.016 -26.031 0.358 1 97.38 125 ILE A N 1
ATOM 980 C CA . ILE A 1 125 ? -1.722 -25.875 -0.91 1 97.38 125 ILE A CA 1
ATOM 981 C C . ILE A 1 125 ? -2.754 -26.984 -1.059 1 97.38 125 ILE A C 1
ATOM 983 O O . ILE A 1 125 ? -2.436 -28.172 -0.884 1 97.38 125 ILE A O 1
ATOM 987 N N . ASN A 1 126 ? -3.938 -26.625 -1.262 1 96.5 126 ASN A N 1
ATOM 988 C CA . ASN A 1 126 ? -5.086 -27.484 -1.528 1 96.5 126 ASN A CA 1
ATOM 989 C C . ASN A 1 126 ? -6.059 -26.828 -2.506 1 96.5 126 ASN A C 1
ATOM 991 O O . ASN A 1 126 ? -6.914 -26.031 -2.102 1 96.5 126 ASN A O 1
ATOM 995 N N . ILE A 1 127 ? -5.984 -27.234 -3.783 1 96.75 127 ILE A N 1
ATOM 996 C CA . ILE A 1 127 ? -6.809 -26.578 -4.785 1 96.75 127 ILE A CA 1
ATOM 997 C C . ILE A 1 127 ? -8.156 -27.281 -4.902 1 96.75 127 ILE A C 1
ATOM 999 O O . ILE A 1 127 ? -8.219 -28.516 -4.844 1 96.75 127 ILE A O 1
ATOM 1003 N N . LYS A 1 128 ? -9.125 -26.594 -5.055 1 95.69 128 LYS A N 1
ATOM 1004 C CA . LYS A 1 128 ? -10.477 -27.125 -5.199 1 95.69 128 LYS A CA 1
ATOM 1005 C C . LYS A 1 128 ? -10.703 -27.672 -6.602 1 95.69 128 LYS A C 1
ATOM 1007 O O . LYS A 1 128 ? -10.023 -27.281 -7.547 1 95.69 128 LYS A O 1
ATOM 1012 N N . PRO A 1 129 ? -11.672 -28.547 -6.727 1 95.62 129 PRO A N 1
ATOM 1013 C CA . PRO A 1 129 ? -11.922 -29.203 -8.008 1 95.62 129 PRO A CA 1
ATOM 1014 C C . PRO A 1 129 ? -12.211 -28.203 -9.133 1 95.62 129 PRO A C 1
ATOM 1016 O O . PRO A 1 129 ? -11.758 -28.406 -10.266 1 95.62 129 PRO A O 1
ATOM 1019 N N . GLU A 1 130 ? -12.922 -27.172 -8.805 1 95 130 GLU A N 1
ATOM 1020 C CA . GLU A 1 130 ? -13.266 -26.203 -9.844 1 95 130 GLU A CA 1
ATOM 1021 C C . GLU A 1 130 ? -12.023 -25.531 -10.398 1 95 130 GLU A C 1
ATOM 1023 O O . GLU A 1 130 ? -11.969 -25.188 -11.578 1 95 130 GLU A O 1
ATOM 1028 N N . MET A 1 131 ? -11.047 -25.328 -9.562 1 96.56 131 MET A N 1
ATOM 1029 C CA . MET A 1 131 ? -9.797 -24.719 -10 1 96.56 131 MET A CA 1
ATOM 1030 C C . MET A 1 131 ? -8.953 -25.703 -10.805 1 96.56 131 MET A C 1
ATOM 1032 O O . MET A 1 131 ? -8.328 -25.312 -11.797 1 96.56 131 MET A O 1
ATOM 1036 N N . LYS A 1 132 ? -8.961 -26.953 -10.391 1 95.5 132 LYS A N 1
ATOM 1037 C CA . LYS A 1 132 ? -8.266 -27.984 -11.156 1 95.5 132 LYS A CA 1
ATOM 1038 C C . LYS A 1 132 ? -8.836 -28.109 -12.562 1 95.5 132 LYS A C 1
ATOM 1040 O O . LYS A 1 132 ? -8.086 -28.25 -13.531 1 95.5 132 LYS A O 1
ATOM 1045 N N . GLU A 1 133 ? -10.102 -28.047 -12.664 1 95.44 133 GLU A N 1
ATOM 1046 C CA . GLU A 1 133 ? -10.766 -28.094 -13.969 1 95.44 133 GLU A CA 1
ATOM 1047 C C . GLU A 1 133 ? -10.367 -26.922 -14.844 1 95.44 133 GLU A C 1
ATOM 1049 O O . GLU A 1 133 ? -10.156 -27.078 -16.047 1 95.44 133 GLU A O 1
ATOM 1054 N N . ALA A 1 134 ? -10.344 -25.75 -14.227 1 96.38 134 ALA A N 1
ATOM 1055 C CA . ALA A 1 134 ? -9.914 -24.562 -14.969 1 96.38 134 ALA A CA 1
ATOM 1056 C C . ALA A 1 134 ? -8.516 -24.75 -15.539 1 96.38 134 ALA A C 1
ATOM 1058 O O . ALA A 1 134 ? -8.258 -24.422 -16.703 1 96.38 134 ALA A O 1
ATOM 1059 N N . LEU A 1 135 ? -7.625 -25.312 -14.766 1 97.75 135 LEU A N 1
ATOM 1060 C CA . LEU A 1 135 ? -6.258 -25.547 -15.227 1 97.75 135 LEU A CA 1
ATOM 1061 C C . LEU A 1 135 ? -6.238 -26.531 -16.391 1 97.75 135 LEU A C 1
ATOM 1063 O O . LEU A 1 135 ? -5.477 -26.344 -17.344 1 97.75 135 LEU A O 1
ATOM 1067 N N . LYS A 1 136 ? -7.074 -27.531 -16.328 1 97 136 LYS A N 1
ATOM 1068 C CA . LYS A 1 136 ? -7.16 -28.5 -17.422 1 97 136 LYS A CA 1
ATOM 1069 C C . LYS A 1 136 ? -7.621 -27.828 -18.703 1 97 136 LYS A C 1
ATOM 1071 O O . LYS A 1 136 ? -7.141 -28.156 -19.797 1 97 136 LYS A O 1
ATOM 1076 N N . ARG A 1 137 ? -8.555 -26.922 -18.484 1 96.56 137 ARG A N 1
ATOM 1077 C CA . ARG A 1 137 ? -9.062 -26.234 -19.672 1 96.56 137 ARG A CA 1
ATOM 1078 C C . ARG A 1 137 ? -8.023 -25.266 -20.234 1 96.56 137 ARG A C 1
ATOM 1080 O O . ARG A 1 137 ? -7.945 -25.062 -21.438 1 96.56 137 ARG A O 1
ATOM 1087 N N . ILE A 1 138 ? -7.254 -24.719 -19.375 1 97 138 ILE A N 1
ATOM 1088 C CA . ILE A 1 138 ? -6.238 -23.766 -19.781 1 97 138 ILE A CA 1
ATOM 1089 C C . ILE A 1 138 ? -5.055 -24.5 -20.406 1 97 138 ILE A C 1
ATOM 1091 O O . ILE A 1 138 ? -4.504 -24.047 -21.422 1 97 138 ILE A O 1
ATOM 1095 N N . PHE A 1 139 ? -4.68 -25.578 -19.766 1 96.94 139 PHE A N 1
ATOM 1096 C CA . PHE A 1 139 ? -3.537 -26.359 -20.219 1 96.94 139 PHE A CA 1
ATOM 1097 C C . PHE A 1 139 ? -3.994 -27.703 -20.766 1 96.94 139 PHE A C 1
ATOM 1099 O O . PHE A 1 139 ? -3.746 -28.75 -20.172 1 96.94 139 PHE A O 1
ATOM 1106 N N . GLN A 1 140 ? -4.484 -27.719 -21.938 1 91.75 140 GLN A N 1
ATOM 1107 C CA . GLN A 1 140 ? -5.137 -28.875 -2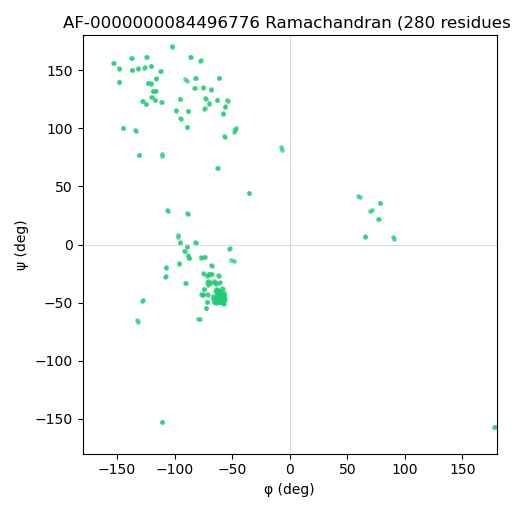2.547 1 91.75 140 GLN A CA 1
ATOM 1108 C C . GLN A 1 140 ? -4.133 -29.984 -22.828 1 91.75 140 GLN A C 1
ATOM 1110 O O . GLN A 1 140 ? -4.492 -31.172 -22.844 1 91.75 140 GLN A O 1
ATOM 1115 N N . ASN A 1 141 ? -2.895 -29.672 -23 1 85.5 141 ASN A N 1
ATOM 1116 C CA . ASN A 1 141 ? -1.889 -30.688 -23.312 1 85.5 141 ASN A CA 1
ATOM 1117 C C . ASN A 1 141 ? -1.145 -31.141 -22.062 1 85.5 141 ASN A C 1
ATOM 1119 O O . ASN A 1 141 ? -0.213 -31.938 -22.141 1 85.5 141 ASN A O 1
ATOM 1123 N N . ALA A 1 142 ? -1.53 -30.766 -20.969 1 83.19 142 ALA A N 1
ATOM 1124 C CA . ALA A 1 142 ? -0.847 -31.078 -19.719 1 83.19 142 ALA A CA 1
ATOM 1125 C C . ALA A 1 142 ? -1.616 -32.125 -18.922 1 83.19 142 ALA A C 1
ATOM 1127 O O . ALA A 1 142 ? -2.84 -32.219 -19.047 1 83.19 142 ALA A O 1
ATOM 1128 N N . MET B 1 1 ? 12.711 -16.625 15.961 1 33.53 1 MET B N 1
ATOM 1129 C CA . MET B 1 1 ? 12.922 -16.688 14.516 1 33.53 1 MET B CA 1
ATOM 1130 C C . MET B 1 1 ? 11.602 -16.516 13.773 1 33.53 1 MET B C 1
ATOM 1132 O O . MET B 1 1 ? 10.633 -17.234 14.031 1 33.53 1 MET B O 1
ATOM 1136 N N . THR B 1 2 ? 11.195 -15.32 13.453 1 45.78 2 THR B N 1
ATOM 1137 C CA . THR B 1 2 ? 9.82 -15.078 13.016 1 45.78 2 THR B CA 1
ATOM 1138 C C . THR B 1 2 ? 9.406 -16.094 11.953 1 45.78 2 THR B C 1
ATOM 1140 O O . THR B 1 2 ? 10.094 -16.281 10.953 1 45.78 2 THR B O 1
ATOM 1143 N N . VAL B 1 3 ? 8.727 -17.078 12.344 1 63.44 3 VAL B N 1
ATOM 1144 C CA . VAL B 1 3 ? 8.336 -18.203 11.508 1 63.44 3 VAL B CA 1
ATOM 1145 C C . VAL B 1 3 ? 7.762 -17.703 10.188 1 63.44 3 VAL B C 1
ATOM 1147 O O . VAL B 1 3 ? 6.777 -16.969 10.172 1 63.44 3 VAL B O 1
ATOM 1150 N N . LYS B 1 4 ? 8.68 -17.75 9.133 1 84 4 LYS B N 1
ATOM 1151 C CA . LYS B 1 4 ? 8.242 -17.422 7.781 1 84 4 LYS B CA 1
ATOM 1152 C C . LYS B 1 4 ? 7.066 -18.297 7.352 1 84 4 LYS B C 1
ATOM 1154 O O . LYS B 1 4 ? 7.094 -19.516 7.551 1 84 4 LYS B O 1
ATOM 1159 N N . ASN B 1 5 ? 5.934 -17.766 7.059 1 91.19 5 ASN B N 1
ATOM 1160 C CA . ASN B 1 5 ? 4.801 -18.531 6.562 1 91.19 5 ASN B CA 1
ATOM 1161 C C . ASN B 1 5 ? 4.57 -18.281 5.07 1 91.19 5 ASN B C 1
ATOM 1163 O O . ASN B 1 5 ? 3.43 -18.125 4.633 1 91.19 5 ASN B O 1
ATOM 1167 N N . TYR B 1 6 ? 5.57 -18 4.379 1 95.81 6 TYR B N 1
ATOM 1168 C CA . TYR B 1 6 ? 5.645 -17.938 2.922 1 95.81 6 TYR B CA 1
ATOM 1169 C C . TYR B 1 6 ? 6.754 -18.844 2.396 1 95.81 6 TYR B C 1
ATOM 1171 O O . TYR B 1 6 ? 7.594 -19.312 3.166 1 95.81 6 TYR B O 1
ATOM 1179 N N . HIS B 1 7 ? 6.691 -19.188 1.079 1 97.5 7 HIS B N 1
ATOM 1180 C CA . HIS B 1 7 ? 7.605 -20.172 0.51 1 97.5 7 HIS B CA 1
ATOM 1181 C C . HIS B 1 7 ? 8.109 -19.734 -0.858 1 97.5 7 HIS B C 1
ATOM 1183 O O . HIS B 1 7 ? 7.492 -18.891 -1.51 1 97.5 7 HIS B O 1
ATOM 1189 N N . GLU B 1 8 ? 9.242 -20.359 -1.242 1 97.56 8 GLU B N 1
ATOM 1190 C CA . GLU B 1 8 ? 9.836 -20.078 -2.549 1 97.56 8 GLU B CA 1
ATOM 1191 C C . GLU B 1 8 ? 9.375 -21.109 -3.586 1 97.56 8 GLU B C 1
ATOM 1193 O O . GLU B 1 8 ? 9.758 -22.281 -3.521 1 97.56 8 GLU B O 1
ATOM 1198 N N . LEU B 1 9 ? 8.547 -20.641 -4.469 1 98.31 9 LEU B N 1
ATOM 1199 C CA . LEU B 1 9 ? 8.141 -21.516 -5.559 1 98.31 9 LEU B CA 1
ATOM 1200 C C . LEU B 1 9 ? 9.281 -21.719 -6.551 1 98.31 9 LEU B C 1
ATOM 1202 O O . LEU B 1 9 ? 9.523 -22.844 -7 1 98.31 9 LEU B O 1
ATOM 1206 N N . ILE B 1 10 ? 9.844 -20.656 -6.938 1 97.44 10 ILE B N 1
ATOM 1207 C CA . ILE B 1 10 ? 11.086 -20.641 -7.711 1 97.44 10 ILE B CA 1
ATOM 1208 C C . ILE B 1 10 ? 12.164 -19.875 -6.941 1 97.44 10 ILE B C 1
ATOM 1210 O O . ILE B 1 10 ? 11.961 -18.734 -6.555 1 97.44 10 ILE B O 1
ATOM 1214 N N . LYS B 1 11 ? 13.242 -20.484 -6.781 1 95.56 11 LYS B N 1
ATOM 1215 C CA . LYS B 1 11 ? 14.289 -19.984 -5.891 1 95.56 11 LYS B CA 1
ATOM 1216 C C . LYS B 1 11 ? 14.664 -18.547 -6.219 1 95.56 11 LYS B C 1
ATOM 1218 O O . LYS B 1 11 ? 14.984 -18.234 -7.367 1 95.56 11 LYS B O 1
ATOM 1223 N N . ASP B 1 12 ? 14.555 -17.703 -5.227 1 94.62 12 ASP B N 1
ATOM 1224 C CA . ASP B 1 12 ? 14.984 -16.312 -5.199 1 94.62 12 ASP B CA 1
ATOM 1225 C C . ASP B 1 12 ? 14.172 -15.477 -6.184 1 94.62 12 ASP B C 1
ATOM 1227 O O . ASP B 1 12 ? 14.5 -14.312 -6.438 1 94.62 12 ASP B O 1
ATOM 1231 N N . ARG B 1 13 ? 13.18 -16.016 -6.793 1 96.81 13 ARG B N 1
ATOM 1232 C CA . ARG B 1 13 ? 12.516 -15.312 -7.875 1 96.81 13 ARG B CA 1
ATOM 1233 C C . ARG B 1 13 ? 11.008 -15.234 -7.641 1 96.81 13 ARG B C 1
ATOM 1235 O O . ARG B 1 13 ? 10.398 -14.18 -7.836 1 96.81 13 ARG B O 1
ATOM 1242 N N . ILE B 1 14 ? 10.383 -16.328 -7.293 1 98.5 14 ILE B N 1
ATOM 1243 C CA . ILE B 1 14 ? 8.945 -16.344 -7.082 1 98.5 14 ILE B CA 1
ATOM 1244 C C . ILE B 1 14 ? 8.633 -16.891 -5.691 1 98.5 14 ILE B C 1
ATOM 1246 O O . ILE B 1 14 ? 8.953 -18.047 -5.391 1 98.5 14 ILE B O 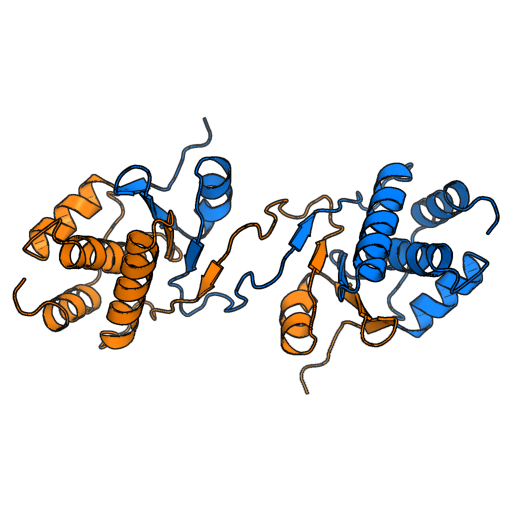1
ATOM 1250 N N . TYR B 1 15 ? 7.969 -16.078 -4.906 1 98.12 15 TYR B N 1
ATOM 1251 C CA . TYR B 1 15 ? 7.516 -16.438 -3.568 1 98.12 15 TYR B CA 1
ATOM 1252 C C . TYR B 1 15 ? 5.996 -16.531 -3.514 1 98.12 15 TYR B C 1
ATOM 1254 O O . TYR B 1 15 ? 5.301 -15.805 -4.234 1 98.12 15 TYR B O 1
ATOM 1262 N N . ILE B 1 16 ? 5.531 -17.438 -2.611 1 98.44 16 ILE B N 1
ATOM 1263 C CA . ILE B 1 16 ? 4.086 -17.625 -2.508 1 98.44 16 ILE B CA 1
ATOM 1264 C C . ILE B 1 16 ? 3.682 -17.719 -1.038 1 98.44 16 ILE B C 1
ATOM 1266 O O . ILE B 1 16 ? 4.469 -18.156 -0.195 1 98.44 16 ILE B O 1
ATOM 1270 N N . GLY B 1 17 ? 2.441 -17.266 -0.767 1 96.75 17 GLY B N 1
ATOM 1271 C CA . GLY B 1 17 ? 1.927 -17.344 0.591 1 96.75 17 GLY B CA 1
ATOM 1272 C C . GLY B 1 17 ? 0.54 -16.75 0.737 1 96.75 17 GLY B C 1
ATOM 1273 O O . GLY B 1 17 ? -0.274 -16.828 -0.186 1 96.75 17 GLY B O 1
ATOM 1274 N N . GLY B 1 18 ? 0.212 -16.344 1.984 1 93.25 18 GLY B N 1
ATOM 1275 C CA . GLY B 1 18 ? -1.053 -15.688 2.285 1 93.25 18 GLY B CA 1
ATOM 1276 C C . GLY B 1 18 ? -0.924 -14.18 2.447 1 93.25 18 GLY B C 1
ATOM 1277 O O . GLY B 1 18 ? 0.185 -13.648 2.457 1 93.25 18 GLY B O 1
ATOM 1278 N N . ALA B 1 19 ? -2.076 -13.461 2.518 1 86.56 19 ALA B N 1
ATOM 1279 C CA . ALA B 1 19 ? -2.127 -12.008 2.623 1 86.56 19 ALA B CA 1
ATOM 1280 C C . ALA B 1 19 ? -1.422 -11.523 3.889 1 86.56 19 ALA B C 1
ATOM 1282 O O . ALA B 1 19 ? -0.792 -10.461 3.889 1 86.56 19 ALA B O 1
ATOM 1283 N N . ASP B 1 20 ? -1.462 -12.258 4.902 1 82 20 ASP B N 1
ATOM 1284 C CA . ASP B 1 20 ? -0.917 -11.844 6.191 1 82 20 ASP B CA 1
ATOM 1285 C C . ASP B 1 20 ? 0.607 -11.945 6.199 1 82 20 ASP B C 1
ATOM 1287 O O . ASP B 1 20 ? 1.262 -11.438 7.113 1 82 20 ASP B O 1
ATOM 1291 N N . ASP B 1 21 ? 1.142 -12.594 5.184 1 86.81 21 ASP B N 1
ATOM 1292 C CA . ASP B 1 21 ? 2.578 -12.852 5.18 1 86.81 21 ASP B CA 1
ATOM 1293 C C . ASP B 1 21 ? 3.326 -11.781 4.387 1 86.81 21 ASP B C 1
ATOM 1295 O O . ASP B 1 21 ? 4.555 -11.812 4.297 1 86.81 21 ASP B O 1
ATOM 1299 N N . VAL B 1 22 ? 2.658 -10.781 3.85 1 84.5 22 VAL B N 1
ATOM 1300 C CA . VAL B 1 22 ? 3.232 -9.789 2.945 1 84.5 22 VAL B CA 1
ATOM 1301 C C . VAL B 1 22 ? 4.336 -9.016 3.662 1 84.5 22 VAL B C 1
ATOM 1303 O O . VAL B 1 22 ? 5.453 -8.898 3.156 1 84.5 22 VAL B O 1
ATOM 1306 N N . GLU B 1 23 ? 4.082 -8.539 4.805 1 73.44 23 GLU B N 1
ATOM 1307 C CA . GLU B 1 23 ? 5.043 -7.699 5.508 1 73.44 23 GLU B CA 1
ATOM 1308 C C . GLU B 1 23 ? 6.316 -8.477 5.84 1 73.44 23 GLU B C 1
ATOM 1310 O O . GLU B 1 23 ? 7.422 -8 5.586 1 73.44 23 GLU B O 1
ATOM 1315 N N . GLY B 1 24 ? 6.059 -9.672 6.449 1 77.81 24 GLY B N 1
ATOM 1316 C CA . GLY B 1 24 ? 7.215 -10.492 6.758 1 77.81 24 GLY B CA 1
ATOM 1317 C C . GLY B 1 24 ? 8.023 -10.875 5.527 1 77.81 24 GLY B C 1
ATOM 1318 O O . GLY B 1 24 ? 9.25 -10.867 5.562 1 77.81 24 GLY B O 1
ATOM 1319 N N . MET B 1 25 ? 7.316 -11.242 4.492 1 87.31 25 MET B N 1
ATOM 1320 C CA . MET B 1 25 ? 7.961 -11.594 3.229 1 87.31 25 MET B CA 1
ATOM 1321 C C . MET B 1 25 ? 8.781 -10.43 2.691 1 87.31 25 MET B C 1
ATOM 1323 O O . MET B 1 25 ? 9.938 -10.602 2.305 1 87.31 25 MET B O 1
ATOM 1327 N N . MET B 1 26 ? 8.25 -9.203 2.775 1 80.38 26 MET B N 1
ATOM 1328 C CA . MET B 1 26 ? 8.914 -8.023 2.238 1 80.38 26 MET B CA 1
ATOM 1329 C C . MET B 1 26 ? 10.125 -7.652 3.086 1 80.38 26 MET B C 1
ATOM 1331 O O . MET B 1 26 ? 11.094 -7.078 2.576 1 80.38 26 MET B O 1
ATOM 1335 N N . GLU B 1 27 ? 10.102 -7.973 4.262 1 74.31 27 GLU B N 1
ATOM 1336 C CA . GLU B 1 27 ? 11.219 -7.684 5.148 1 74.31 27 GLU B CA 1
ATOM 1337 C C . GLU B 1 27 ? 12.391 -8.617 4.883 1 74.31 27 GLU B C 1
ATOM 1339 O O . GLU B 1 27 ? 13.547 -8.258 5.117 1 74.31 27 GLU B O 1
ATOM 1344 N N . ASN B 1 28 ? 12.086 -9.766 4.348 1 85 28 ASN B N 1
ATOM 1345 C CA . ASN B 1 28 ? 13.109 -10.805 4.27 1 85 28 ASN B CA 1
ATOM 1346 C C . ASN B 1 28 ? 13.586 -11.008 2.832 1 85 28 ASN B C 1
ATOM 1348 O O . ASN B 1 28 ? 14.688 -11.516 2.605 1 85 28 ASN B O 1
ATOM 1352 N N . GLU B 1 29 ? 12.672 -10.703 1.954 1 86.81 29 GLU B N 1
ATOM 1353 C CA . GLU B 1 29 ? 12.977 -10.977 0.555 1 86.81 29 GLU B CA 1
ATOM 1354 C C . GLU B 1 29 ? 12.93 -9.703 -0.284 1 86.81 29 GLU B C 1
ATOM 1356 O O . GLU B 1 29 ? 12.234 -8.75 0.063 1 86.81 29 GLU B O 1
ATOM 1361 N N . LYS B 1 30 ? 13.68 -9.672 -1.386 1 84.75 30 LYS B N 1
ATOM 1362 C CA . LYS B 1 30 ? 13.586 -8.602 -2.373 1 84.75 30 LYS B CA 1
ATOM 1363 C C . LYS B 1 30 ? 12.531 -8.922 -3.428 1 84.75 30 LYS B C 1
ATOM 1365 O O . LYS B 1 30 ? 12.789 -9.672 -4.367 1 84.75 30 LYS B O 1
ATOM 1370 N N . VAL B 1 31 ? 11.438 -8.32 -3.258 1 88.06 31 VAL B N 1
ATOM 1371 C CA . VAL B 1 31 ? 10.32 -8.531 -4.172 1 88.06 31 VAL B CA 1
ATOM 1372 C C . VAL B 1 31 ? 9.984 -7.223 -4.887 1 88.06 31 VAL B C 1
ATOM 1374 O O . VAL B 1 31 ? 9.891 -6.164 -4.258 1 88.06 31 VAL B O 1
ATOM 1377 N N . ASP B 1 32 ? 9.844 -7.316 -6.164 1 82.62 32 ASP B N 1
ATOM 1378 C CA . ASP B 1 32 ? 9.578 -6.141 -6.988 1 82.62 32 ASP B CA 1
ATOM 1379 C C . ASP B 1 32 ? 8.078 -5.91 -7.145 1 82.62 32 ASP B C 1
ATOM 1381 O O . ASP B 1 32 ? 7.637 -4.77 -7.309 1 82.62 32 ASP B O 1
ATOM 1385 N N . ILE B 1 33 ? 7.371 -6.953 -7.168 1 87.06 33 ILE B N 1
ATOM 1386 C CA . ILE B 1 33 ? 5.949 -6.832 -7.465 1 87.06 33 ILE B CA 1
ATOM 1387 C C . ILE B 1 33 ? 5.172 -7.91 -6.715 1 87.06 33 ILE B C 1
ATOM 1389 O O . ILE B 1 33 ? 5.629 -9.047 -6.605 1 87.06 33 ILE B O 1
ATOM 1393 N N . ILE B 1 34 ? 4.004 -7.555 -6.172 1 89.94 34 ILE B N 1
ATOM 1394 C CA . ILE B 1 34 ? 3.102 -8.453 -5.457 1 89.94 34 ILE B CA 1
ATOM 1395 C C . ILE B 1 34 ? 1.776 -8.562 -6.207 1 89.94 34 ILE B C 1
ATOM 1397 O O . ILE B 1 34 ? 1.169 -7.543 -6.555 1 89.94 34 ILE B O 1
ATOM 1401 N N . PHE B 1 35 ? 1.345 -9.797 -6.566 1 92.06 35 PHE B N 1
ATOM 1402 C CA . PHE B 1 35 ? 0.009 -10.008 -7.117 1 92.06 35 PHE B CA 1
ATOM 1403 C C . PHE B 1 35 ? -0.95 -10.492 -6.039 1 92.06 35 PHE B C 1
ATOM 1405 O O . PHE B 1 35 ? -0.738 -11.555 -5.445 1 92.06 35 PHE B O 1
ATOM 1412 N N . ASP B 1 36 ? -1.935 -9.695 -5.746 1 90.69 36 ASP B N 1
ATOM 1413 C CA . ASP B 1 36 ? -3.018 -10.055 -4.836 1 90.69 36 ASP B CA 1
ATOM 1414 C C . ASP B 1 36 ? -4.156 -10.75 -5.582 1 90.69 36 ASP B C 1
ATOM 1416 O O . ASP B 1 36 ? -4.863 -10.117 -6.367 1 90.69 36 ASP B O 1
ATOM 1420 N N . LEU B 1 37 ? -4.422 -12 -5.297 1 95.25 37 LEU B N 1
ATOM 1421 C CA . LEU B 1 37 ? -5.332 -12.828 -6.074 1 95.25 37 LEU B CA 1
ATOM 1422 C C . LEU B 1 37 ? -6.75 -12.75 -5.52 1 95.25 37 LEU B C 1
ATOM 1424 O O . LEU B 1 37 ? -7.676 -13.336 -6.082 1 95.25 37 LEU B O 1
ATOM 1428 N N . ARG B 1 38 ? -6.91 -12.078 -4.43 1 91.88 38 ARG B N 1
ATOM 1429 C CA . ARG B 1 38 ? -8.219 -11.992 -3.785 1 91.88 38 ARG B CA 1
ATOM 1430 C C . ARG B 1 38 ? -9.148 -11.055 -4.551 1 91.88 38 ARG B C 1
ATOM 1432 O O . ARG B 1 38 ? -8.883 -9.859 -4.66 1 91.88 38 ARG B O 1
ATOM 1439 N N . ALA B 1 39 ? -10.18 -11.602 -5.035 1 89.19 39 ALA B N 1
ATOM 1440 C CA . ALA B 1 39 ? -11.195 -10.773 -5.68 1 89.19 39 ALA B CA 1
ATOM 1441 C C . ALA B 1 39 ? -11.797 -9.773 -4.691 1 89.19 39 ALA B C 1
ATOM 1443 O O . ALA B 1 39 ? -12.18 -8.664 -5.074 1 89.19 39 ALA B O 1
ATOM 1444 N N . GLU B 1 40 ? -11.75 -10.18 -3.475 1 83.44 40 GLU B N 1
ATOM 1445 C CA . GLU B 1 40 ? -12.391 -9.383 -2.432 1 83.44 40 GLU B CA 1
ATOM 1446 C C . GLU B 1 40 ? -11.43 -8.32 -1.883 1 83.44 40 GLU B C 1
ATOM 1448 O O . GLU B 1 40 ? -11.812 -7.516 -1.033 1 83.44 40 GLU B O 1
ATOM 1453 N N . ALA B 1 41 ? -10.148 -8.484 -2.271 1 77.44 41 ALA B N 1
ATOM 1454 C CA . ALA B 1 41 ? -9.164 -7.535 -1.751 1 77.44 41 ALA B CA 1
ATOM 1455 C C . ALA B 1 41 ? -9.484 -6.113 -2.195 1 77.44 41 ALA B C 1
ATOM 1457 O O . ALA B 1 41 ? -10 -5.898 -3.293 1 77.44 41 ALA B O 1
ATOM 1458 N N . PRO B 1 42 ? -9.195 -5.273 -1.234 1 62.91 42 PRO B N 1
ATOM 1459 C CA . PRO B 1 42 ? -9.328 -3.887 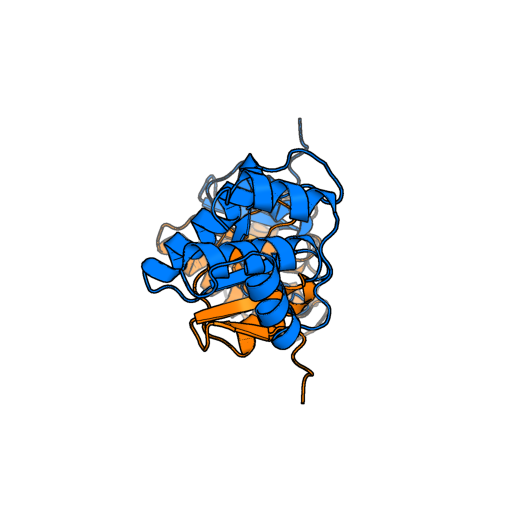-1.694 1 62.91 42 PRO B CA 1
ATOM 1460 C C . PRO B 1 42 ? -8.438 -3.578 -2.898 1 62.91 42 PRO B C 1
ATOM 1462 O O . PRO B 1 42 ? -7.332 -4.113 -3.006 1 62.91 42 PRO B O 1
ATOM 1465 N N . THR B 1 43 ? -8.984 -3.344 -4.012 1 54.78 43 THR B N 1
ATOM 1466 C CA . THR B 1 43 ? -8.305 -3.066 -5.273 1 54.78 43 THR B CA 1
ATOM 1467 C C . THR B 1 43 ? -7.289 -1.939 -5.105 1 54.78 43 THR B C 1
ATOM 1469 O O . THR B 1 43 ? -6.574 -1.597 -6.051 1 54.78 43 THR B O 1
ATOM 1472 N N . ASP B 1 44 ? -7.398 -1.523 -3.875 1 45.53 44 ASP B N 1
ATOM 1473 C CA . ASP B 1 44 ? -6.516 -0.363 -3.787 1 45.53 44 ASP B CA 1
ATOM 1474 C C . ASP B 1 44 ? -5.062 -0.756 -4.047 1 45.53 44 ASP B C 1
ATOM 1476 O O . ASP B 1 44 ? -4.527 -1.641 -3.377 1 45.53 44 ASP B O 1
ATOM 1480 N N . LYS B 1 45 ? -4.66 -1.203 -5.27 1 46.22 45 LYS B N 1
ATOM 1481 C CA . LYS B 1 45 ? -3.258 -1.104 -5.66 1 46.22 45 LYS B CA 1
ATOM 1482 C C . LYS B 1 45 ? -2.449 -0.332 -4.625 1 46.22 45 LYS B C 1
ATOM 1484 O O . LYS B 1 45 ? -2.82 0.78 -4.238 1 46.22 45 LYS B O 1
ATOM 1489 N N . LEU B 1 46 ? -2.127 -1.007 -3.682 1 46.34 46 LEU B N 1
ATOM 1490 C CA . LEU B 1 46 ? -1.271 -0.17 -2.848 1 46.34 46 LEU B CA 1
ATOM 1491 C C . LEU B 1 46 ? -0.418 0.76 -3.703 1 46.34 46 LEU B C 1
ATOM 1493 O O . LEU B 1 46 ? 0.622 0.352 -4.227 1 46.34 46 LEU B O 1
ATOM 1497 N N . LYS B 1 47 ? -1.161 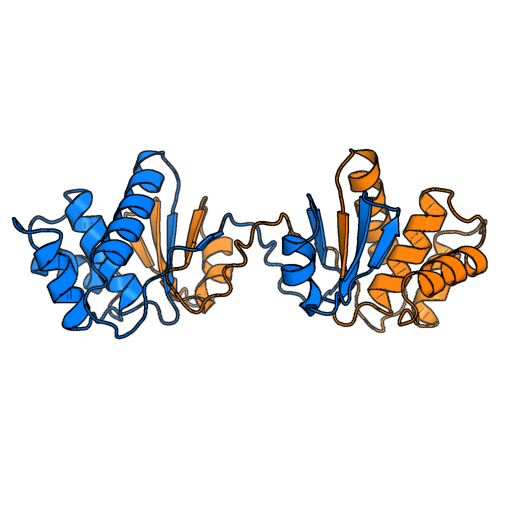1.364 -4.727 1 48.53 47 LYS B N 1
ATOM 1498 C CA . LYS B 1 47 ? -0.882 2.283 -5.824 1 48.53 47 LYS B CA 1
ATOM 1499 C C . LYS B 1 47 ? -0.134 3.52 -5.332 1 48.53 47 LYS B C 1
ATOM 1501 O O . LYS B 1 47 ? 0.337 4.328 -6.133 1 48.53 47 LYS B O 1
ATOM 1506 N N . TYR B 1 48 ? -0.167 3.605 -4.062 1 52.12 48 TYR B N 1
ATOM 1507 C CA . TYR B 1 48 ? 0.388 4.934 -3.822 1 52.12 48 TYR B CA 1
ATOM 1508 C C . TYR B 1 48 ? 1.646 4.852 -2.967 1 52.12 48 TYR B C 1
ATOM 1510 O O . TYR B 1 48 ? 1.86 3.863 -2.26 1 52.12 48 TYR B O 1
ATOM 1518 N N . ASN B 1 49 ? 2.543 5.543 -3.275 1 67.12 49 ASN B N 1
ATOM 1519 C CA . ASN B 1 49 ? 3.764 5.75 -2.502 1 67.12 49 ASN B CA 1
ATOM 1520 C C . ASN B 1 49 ? 3.455 6.246 -1.091 1 67.12 49 ASN B C 1
ATOM 1522 O O . ASN B 1 49 ? 3.068 7.398 -0.902 1 67.12 49 ASN B O 1
ATOM 1526 N N . ARG B 1 50 ? 3.342 5.332 -0.161 1 79.94 50 ARG B N 1
ATOM 1527 C CA . ARG B 1 50 ? 3.111 5.652 1.243 1 79.94 50 ARG B CA 1
ATOM 1528 C C . ARG B 1 50 ? 4.422 5.691 2.02 1 79.94 50 ARG B C 1
ATOM 1530 O O . ARG B 1 50 ? 5.223 4.754 1.941 1 79.94 50 ARG B O 1
ATOM 1537 N N . VAL B 1 51 ? 4.738 6.766 2.713 1 83.5 51 VAL B N 1
ATOM 1538 C CA . VAL B 1 51 ? 5.898 6.922 3.58 1 83.5 51 VAL B CA 1
ATOM 1539 C C . VAL B 1 51 ? 5.449 6.996 5.039 1 83.5 51 VAL B C 1
ATOM 1541 O O . VAL B 1 51 ? 4.57 7.789 5.383 1 83.5 51 VAL B O 1
ATOM 1544 N N . HIS B 1 52 ? 5.957 6.125 5.797 1 87.75 52 HIS B N 1
ATOM 1545 C CA . HIS B 1 52 ? 5.711 6.18 7.234 1 87.75 52 HIS B CA 1
ATOM 1546 C C . HIS B 1 52 ? 6.438 7.363 7.871 1 87.75 52 HIS B C 1
ATOM 1548 O O . HIS B 1 52 ? 7.652 7.496 7.734 1 87.75 52 HIS B O 1
ATOM 1554 N N . SER B 1 53 ? 5.766 8.305 8.547 1 92.44 53 SER B N 1
ATOM 1555 C CA . SER B 1 53 ? 6.273 9.484 9.242 1 92.44 53 SER B CA 1
ATOM 1556 C C . SER B 1 53 ? 5.691 9.586 10.648 1 92.44 53 SER B C 1
ATOM 1558 O O . SER B 1 53 ? 4.859 10.453 10.914 1 92.44 53 SER B O 1
ATOM 1560 N N . PRO B 1 54 ? 6.188 8.805 11.523 1 93.62 54 PRO B N 1
ATOM 1561 C CA . PRO B 1 54 ? 5.477 8.492 12.766 1 93.62 54 PRO B CA 1
ATOM 1562 C C . PRO B 1 54 ? 5.523 9.641 13.773 1 93.62 54 PRO B C 1
ATOM 1564 O O . PRO B 1 54 ? 6.59 10.211 14.016 1 93.62 54 PRO B O 1
ATOM 1567 N N . ILE B 1 55 ? 4.438 9.914 14.336 1 95.62 55 ILE B N 1
ATOM 1568 C CA . ILE B 1 55 ? 4.223 10.742 15.516 1 95.62 55 ILE B CA 1
ATOM 1569 C C . ILE B 1 55 ? 3.395 9.969 16.547 1 95.62 55 ILE B C 1
ATOM 1571 O O . ILE B 1 55 ? 2.328 9.445 16.219 1 95.62 55 ILE B O 1
ATOM 1575 N N . VAL B 1 56 ? 3.926 9.836 17.75 1 93.5 56 VAL B N 1
ATOM 1576 C CA . VAL B 1 56 ? 3.197 9.109 18.781 1 93.5 56 VAL B CA 1
ATOM 1577 C C . VAL B 1 56 ? 2.027 9.953 19.281 1 93.5 56 VAL B C 1
ATOM 1579 O O . VAL B 1 56 ? 2.201 11.133 19.609 1 93.5 56 VAL B O 1
ATOM 1582 N N . ASP B 1 57 ? 0.903 9.273 19.188 1 85.81 57 ASP B N 1
ATOM 1583 C CA . ASP B 1 57 ? -0.282 9.992 19.656 1 85.81 57 ASP B CA 1
ATOM 1584 C C . ASP B 1 57 ? -0.244 10.195 21.172 1 85.81 57 ASP B C 1
ATOM 1586 O O . ASP B 1 57 ? 0.102 9.273 21.906 1 85.81 57 ASP B O 1
ATOM 1590 N N . ASP B 1 58 ? -0.498 11.344 21.672 1 82.75 58 ASP B N 1
ATOM 1591 C CA . ASP B 1 58 ? -0.665 11.656 23.094 1 82.75 58 ASP B CA 1
ATOM 1592 C C . ASP B 1 58 ? 0.669 11.586 23.828 1 82.75 58 ASP B C 1
ATOM 1594 O O . ASP B 1 58 ? 0.748 11.023 24.922 1 82.75 58 ASP B O 1
ATOM 1598 N N . GLU B 1 59 ? 1.713 11.852 23.203 1 86.25 59 GLU B N 1
ATOM 1599 C CA . GLU B 1 59 ? 3.035 11.883 23.812 1 86.25 59 GLU B CA 1
ATOM 1600 C C . GLU B 1 59 ? 3.639 13.281 23.766 1 86.25 59 GLU B C 1
ATOM 1602 O O . GLU B 1 59 ? 3.432 14.008 22.781 1 86.25 59 GLU B O 1
ATOM 1607 N N . THR B 1 60 ? 4.332 13.586 24.797 1 87.31 60 THR B N 1
ATOM 1608 C CA . THR B 1 60 ? 4.992 14.883 24.875 1 87.31 60 THR B CA 1
ATOM 1609 C C . THR B 1 60 ? 6.371 14.82 24.219 1 87.31 60 THR B C 1
ATOM 1611 O O . THR B 1 60 ? 6.902 13.742 23.984 1 87.31 60 THR B O 1
ATOM 1614 N N . HIS B 1 61 ? 6.926 15.992 23.875 1 89.81 61 HIS B N 1
ATOM 1615 C CA . HIS B 1 61 ? 8.273 16.188 23.344 1 89.81 61 HIS B CA 1
ATOM 1616 C C . HIS B 1 61 ? 8.477 15.422 22.047 1 89.81 61 HIS B C 1
ATOM 1618 O O . HIS B 1 61 ? 9.469 14.719 21.875 1 89.81 61 HIS B O 1
ATOM 1624 N N . GLN B 1 62 ? 7.387 15.547 21.281 1 91.94 62 GLN B N 1
ATOM 1625 C CA . GLN B 1 62 ? 7.449 14.961 19.953 1 91.94 62 GLN B CA 1
ATOM 1626 C C . GLN B 1 62 ? 7.984 15.961 18.938 1 91.94 62 GLN B C 1
ATOM 1628 O O . GLN B 1 62 ? 7.633 15.898 17.75 1 91.94 62 GLN B O 1
ATOM 1633 N N . ASP B 1 63 ? 8.797 16.922 19.391 1 96.44 63 ASP B N 1
ATOM 1634 C CA . ASP B 1 63 ? 9.25 18.016 18.547 1 96.44 63 ASP B CA 1
ATOM 1635 C C . ASP B 1 63 ? 9.945 17.5 17.297 1 96.44 63 ASP B C 1
ATOM 1637 O O . ASP B 1 63 ? 9.656 17.969 16.188 1 96.44 63 ASP B O 1
ATOM 1641 N N . GLU B 1 64 ? 10.828 16.562 17.516 1 96.19 64 GLU B N 1
ATOM 1642 C CA . GLU B 1 64 ? 11.617 16.078 16.391 1 96.19 64 GLU B CA 1
ATOM 1643 C C . GLU B 1 64 ? 10.75 15.344 15.375 1 96.19 64 GLU B C 1
ATOM 1645 O O . GLU B 1 64 ? 10.883 15.562 14.172 1 96.19 64 GLU B O 1
ATOM 1650 N N . SER B 1 65 ? 9.859 14.477 15.852 1 96.44 65 SER B N 1
ATOM 1651 C CA . SER B 1 65 ? 8.984 13.727 14.961 1 96.44 65 SER B CA 1
ATOM 1652 C C . SER B 1 65 ? 8.031 14.664 14.211 1 96.44 65 SER B C 1
ATOM 1654 O O . SER B 1 65 ? 7.801 14.492 13.016 1 96.44 65 SER B O 1
ATOM 1656 N N . VAL B 1 66 ? 7.531 15.648 14.867 1 97.94 66 VAL B N 1
ATOM 1657 C CA . VAL B 1 66 ? 6.621 16.625 14.273 1 97.94 66 VAL B CA 1
ATOM 1658 C C . VAL B 1 66 ? 7.359 17.438 13.203 1 97.94 66 VAL B C 1
ATOM 1660 O O . VAL B 1 66 ? 6.879 17.562 12.078 1 97.94 66 VAL B O 1
ATOM 1663 N N . LYS B 1 67 ? 8.484 17.906 13.594 1 98 67 LYS B N 1
ATOM 1664 C CA . LYS B 1 67 ? 9.273 18.703 12.648 1 98 67 LYS B CA 1
ATOM 1665 C C . LYS B 1 67 ? 9.633 17.891 11.414 1 98 67 LYS B C 1
ATOM 1667 O O . LYS B 1 67 ? 9.586 18.391 10.289 1 98 67 LYS B O 1
ATOM 1672 N N . GLU B 1 68 ? 10.023 16.719 11.656 1 97.25 68 GLU B N 1
ATOM 1673 C CA . GLU B 1 68 ? 10.383 15.844 10.539 1 97.25 68 GLU B CA 1
ATOM 1674 C C . GLU B 1 68 ? 9.211 15.656 9.586 1 97.25 68 GLU B C 1
ATOM 1676 O O . GLU B 1 68 ? 9.375 15.695 8.367 1 97.25 68 GLU B O 1
ATOM 1681 N N . SER B 1 69 ? 8.047 15.375 10.086 1 97.94 69 SER B N 1
ATOM 1682 C CA . SER B 1 69 ? 6.867 15.172 9.25 1 97.94 69 SER B CA 1
ATOM 1683 C C . SER B 1 69 ? 6.512 16.438 8.477 1 97.94 69 SER B C 1
ATOM 1685 O O . SER B 1 69 ? 6.188 16.375 7.285 1 97.94 69 SER B O 1
ATOM 1687 N N . ILE B 1 70 ? 6.586 17.594 9.133 1 98.56 70 ILE B N 1
ATOM 1688 C CA . ILE B 1 70 ? 6.336 18.859 8.461 1 98.56 70 ILE B CA 1
ATOM 1689 C C . ILE B 1 70 ? 7.332 19.047 7.316 1 98.56 70 ILE B C 1
ATOM 1691 O O . ILE B 1 70 ? 6.945 19.375 6.195 1 98.56 70 ILE B O 1
ATOM 1695 N N . ASP B 1 71 ? 8.586 18.781 7.609 1 98.25 71 ASP B N 1
ATOM 1696 C CA . ASP B 1 71 ? 9.641 18.953 6.617 1 98.25 71 ASP B CA 1
ATOM 1697 C C . ASP B 1 71 ? 9.422 18.031 5.418 1 98.25 71 ASP B C 1
ATOM 1699 O O . ASP B 1 71 ? 9.648 18.438 4.273 1 98.25 71 ASP B O 1
ATOM 1703 N N . ARG B 1 72 ? 8.992 16.875 5.684 1 96 72 ARG B N 1
ATOM 1704 C CA . ARG B 1 72 ? 8.75 15.922 4.609 1 96 72 ARG B CA 1
ATOM 1705 C C . ARG B 1 72 ? 7.602 16.375 3.713 1 96 72 ARG B C 1
ATOM 1707 O O . ARG B 1 72 ? 7.703 16.312 2.486 1 96 72 ARG B O 1
ATOM 1714 N N . VAL B 1 73 ? 6.57 16.766 4.266 1 98.06 73 VAL B N 1
ATOM 1715 C CA . VAL B 1 73 ? 5.422 17.25 3.51 1 98.06 73 VAL B CA 1
ATOM 1716 C C . VAL B 1 73 ? 5.832 18.453 2.662 1 98.06 73 VAL B C 1
ATOM 1718 O O . VAL B 1 73 ? 5.547 18.5 1.463 1 98.06 73 VAL B O 1
ATOM 1721 N N . VAL B 1 74 ? 6.527 19.406 3.281 1 98.31 74 VAL B N 1
ATOM 1722 C CA . VAL B 1 74 ? 6.93 20.625 2.607 1 98.31 74 VAL B CA 1
ATOM 1723 C C . VAL B 1 74 ? 7.898 20.312 1.472 1 98.31 74 VAL B C 1
ATOM 1725 O O . VAL B 1 74 ? 7.801 20.875 0.381 1 98.31 74 VAL B O 1
ATOM 1728 N N . LYS B 1 75 ? 8.844 19.453 1.752 1 96.81 75 LYS B N 1
ATOM 1729 C CA . LYS B 1 75 ? 9.789 19.047 0.718 1 96.81 75 LYS B CA 1
ATOM 1730 C C . LYS B 1 75 ? 9.062 18.438 -0.485 1 96.81 75 LYS B C 1
ATOM 1732 O O . LYS B 1 75 ? 9.328 18.828 -1.628 1 96.81 75 LYS B O 1
ATOM 1737 N N . ALA B 1 76 ? 8.195 17.5 -0.209 1 94 76 ALA B N 1
ATOM 1738 C CA . ALA B 1 76 ? 7.43 16.891 -1.289 1 94 76 ALA B CA 1
ATOM 1739 C C . ALA B 1 76 ? 6.641 17.938 -2.074 1 94 76 ALA B C 1
ATOM 1741 O O . ALA B 1 76 ? 6.637 17.922 -3.307 1 94 76 ALA B O 1
ATOM 1742 N N . TYR B 1 77 ? 6.016 18.844 -1.37 1 96.94 77 TYR B N 1
ATOM 1743 C CA . TYR B 1 77 ? 5.277 19.938 -1.985 1 96.94 77 TYR B CA 1
ATOM 1744 C C . TYR B 1 77 ? 6.18 20.766 -2.896 1 96.94 77 TYR B C 1
ATOM 1746 O O . TYR B 1 77 ? 5.824 21.047 -4.043 1 96.94 77 TYR B O 1
ATOM 1754 N N . ASN B 1 78 ? 7.281 21.062 -2.42 1 97 78 ASN B N 1
ATOM 1755 C CA . ASN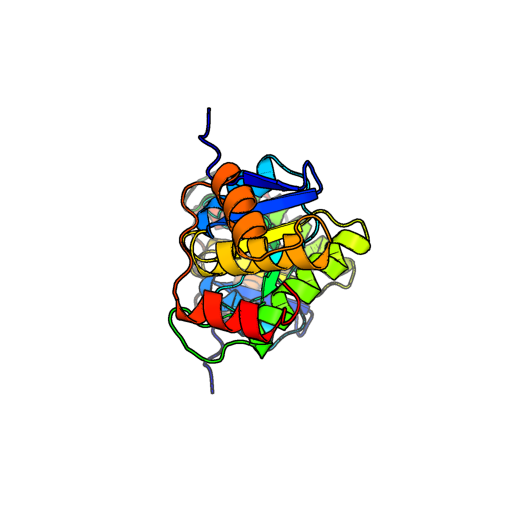 B 1 78 ? 8.219 21.906 -3.158 1 97 78 ASN B CA 1
ATOM 1756 C C . ASN B 1 78 ? 8.797 21.188 -4.367 1 97 78 ASN B C 1
ATOM 1758 O O . ASN B 1 78 ? 9.195 21.812 -5.348 1 97 78 ASN B O 1
ATOM 1762 N N . GLU B 1 79 ? 8.805 19.969 -4.281 1 94.31 79 GLU B N 1
ATOM 1763 C CA . GLU B 1 79 ? 9.305 19.156 -5.387 1 94.31 79 GLU B CA 1
ATOM 1764 C C . GLU B 1 79 ? 8.234 18.953 -6.453 1 94.31 79 GLU B C 1
ATOM 1766 O O . GLU B 1 79 ? 8.453 18.234 -7.43 1 94.31 79 GLU B O 1
ATOM 1771 N N . GLY B 1 80 ? 7.062 19.562 -6.234 1 93.5 80 GLY B N 1
ATOM 1772 C CA . GLY B 1 80 ? 6 19.516 -7.23 1 93.5 80 GLY B CA 1
ATOM 1773 C C . GLY B 1 80 ? 5.07 18.328 -7.055 1 93.5 80 GLY B C 1
ATOM 1774 O O . GLY B 1 80 ? 4.195 18.094 -7.891 1 93.5 80 GLY B O 1
ATOM 1775 N N . LYS B 1 81 ? 5.215 17.578 -6.027 1 89.56 81 LYS B N 1
ATOM 1776 C CA . LYS B 1 81 ? 4.367 16.406 -5.777 1 89.56 81 LYS B CA 1
ATOM 1777 C C . LYS B 1 81 ? 3.055 16.828 -5.117 1 89.56 81 LYS B C 1
ATOM 1779 O O . LYS B 1 81 ? 3.029 17.734 -4.289 1 89.56 81 LYS B O 1
ATOM 1784 N N . ASN B 1 82 ? 2.041 16.172 -5.477 1 93.12 82 ASN B N 1
ATOM 1785 C CA . ASN B 1 82 ? 0.797 16.25 -4.719 1 93.12 82 ASN B CA 1
ATOM 1786 C C . ASN B 1 82 ? 0.817 15.305 -3.521 1 93.12 82 ASN B C 1
ATOM 1788 O O . ASN B 1 82 ? 1.216 14.141 -3.645 1 93.12 82 ASN B O 1
ATOM 1792 N N . VAL B 1 83 ? 0.376 15.844 -2.395 1 95.94 83 VAL B N 1
ATOM 1793 C CA . VAL B 1 83 ? 0.613 15.148 -1.133 1 95.94 83 VAL B CA 1
ATOM 1794 C C . VAL B 1 83 ? -0.717 14.883 -0.431 1 95.94 83 VAL B C 1
ATOM 1796 O O . VAL B 1 83 ? -1.618 15.719 -0.456 1 95.94 83 VAL B O 1
ATOM 1799 N N . TYR B 1 84 ? -0.843 13.695 0.149 1 95.81 84 TYR B N 1
ATOM 1800 C CA . TYR B 1 84 ? -1.812 13.414 1.203 1 95.81 84 TYR B CA 1
ATOM 1801 C C . TYR B 1 84 ? -1.113 13 2.49 1 95.81 84 TYR B C 1
ATOM 1803 O O . TYR B 1 84 ? -0.176 12.195 2.463 1 95.81 84 TYR B O 1
ATOM 1811 N N . PHE B 1 85 ? -1.484 13.57 3.545 1 97.25 85 PHE B N 1
ATOM 1812 C CA . PHE B 1 85 ? -1.021 12.992 4.805 1 97.25 85 PHE B CA 1
ATOM 1813 C C . PHE B 1 85 ? -2.178 12.828 5.781 1 97.25 85 PHE B C 1
ATOM 1815 O O . PHE B 1 85 ? -3.166 13.562 5.711 1 97.25 85 PHE B O 1
ATOM 1822 N N . HIS B 1 86 ? -2.012 11.82 6.66 1 95.69 86 HIS B N 1
ATOM 1823 C CA . HIS B 1 86 ? -3.109 11.445 7.543 1 95.69 86 HIS B CA 1
ATOM 1824 C C . HIS B 1 86 ? -2.588 10.805 8.828 1 95.69 86 HIS B C 1
ATOM 1826 O O . HIS B 1 86 ? -1.451 10.328 8.867 1 95.69 86 HIS B O 1
ATOM 1832 N N . CYS B 1 87 ? -3.441 10.898 9.836 1 94.94 87 CYS B N 1
ATOM 1833 C CA . CYS B 1 87 ? -3.326 9.984 10.969 1 94.94 87 CYS B CA 1
ATOM 1834 C C . CYS B 1 87 ? -4.504 9.016 11.008 1 94.94 87 CYS B C 1
ATOM 1836 O O . CYS B 1 87 ? -5.004 8.594 9.969 1 94.94 87 CYS B O 1
ATOM 1838 N N . GLN B 1 88 ? -4.859 8.539 12.172 1 89.31 88 GLN B N 1
ATOM 1839 C CA . GLN B 1 88 ? -5.988 7.613 12.211 1 89.31 88 GLN B CA 1
ATOM 1840 C C . GLN B 1 88 ? -7.309 8.344 11.984 1 89.31 88 GLN B C 1
ATOM 1842 O O . GLN B 1 88 ? -8.047 8.023 11.055 1 89.31 88 GLN B O 1
ATOM 1847 N N . GLY B 1 89 ? -7.566 9.359 12.797 1 91.75 89 GLY B N 1
ATOM 1848 C CA . GLY B 1 89 ? -8.836 10.07 12.758 1 91.75 89 GLY B CA 1
ATOM 1849 C C . GLY B 1 89 ? -8.789 11.328 11.914 1 91.75 89 GLY B C 1
ATOM 1850 O O . GLY B 1 89 ? -9.828 11.898 11.578 1 91.75 89 GLY B O 1
ATOM 1851 N N . GLY B 1 90 ? -7.57 11.828 11.594 1 96.31 90 GLY B N 1
ATOM 1852 C CA . GLY B 1 90 ? -7.43 13.039 10.805 1 96.31 90 GLY B CA 1
ATOM 1853 C C . GLY B 1 90 ? -7.652 14.305 11.617 1 96.31 90 GLY B C 1
ATOM 1854 O O . GLY B 1 90 ? -8.18 15.297 11.102 1 96.31 90 GLY B O 1
ATOM 1855 N N . SER B 1 91 ? -7.258 14.383 12.859 1 96.56 91 SER B N 1
ATOM 1856 C CA . SER B 1 91 ? -7.598 15.516 13.711 1 96.56 91 SER B CA 1
ATOM 1857 C C . SER B 1 91 ? -6.375 16.031 14.461 1 96.56 91 SER B C 1
ATOM 1859 O O . SER B 1 91 ? -5.879 17.125 14.172 1 96.56 91 SER B O 1
ATOM 1861 N N . ASN B 1 92 ? -5.746 15.289 15.367 1 96.94 92 ASN B N 1
ATOM 1862 C CA . ASN B 1 92 ? -4.676 15.742 16.25 1 96.94 92 ASN B CA 1
ATOM 1863 C C . ASN B 1 92 ? -3.334 15.789 15.523 1 96.94 92 ASN B C 1
ATOM 1865 O O . ASN B 1 92 ? -2.795 16.859 15.266 1 96.94 92 ASN B O 1
ATOM 1869 N N . ARG B 1 93 ? -2.85 14.594 15.094 1 97.31 93 ARG B N 1
ATOM 1870 C CA . ARG B 1 93 ? -1.56 14.555 14.414 1 97.31 93 ARG B CA 1
ATOM 1871 C C . ARG B 1 93 ? -1.656 15.164 13.016 1 97.31 93 ARG B C 1
ATOM 1873 O O . ARG B 1 93 ? -0.787 15.938 12.609 1 97.31 93 ARG B O 1
ATOM 1880 N N . THR B 1 94 ? -2.729 14.82 12.328 1 98.44 94 THR B N 1
ATOM 1881 C CA . THR B 1 94 ? -2.98 15.445 11.031 1 98.44 94 THR B CA 1
ATOM 1882 C C . THR B 1 94 ? -3.053 16.969 11.164 1 98.44 94 THR B C 1
ATOM 1884 O O . THR B 1 94 ? -2.393 17.688 10.422 1 98.44 94 THR B O 1
ATOM 1887 N N . GLY B 1 95 ? -3.812 17.469 12.148 1 98.56 95 GLY B N 1
ATOM 1888 C CA . GLY B 1 95 ? -3.924 18.906 12.383 1 98.56 95 GLY B CA 1
ATOM 1889 C C . GLY B 1 95 ? -2.596 19.562 12.711 1 98.56 95 GLY B C 1
ATOM 1890 O O . GLY B 1 95 ? -2.297 20.641 12.219 1 98.56 95 GLY B O 1
ATOM 1891 N N . THR B 1 96 ? -1.816 18.922 13.547 1 98.5 96 THR B N 1
ATOM 1892 C CA . THR B 1 96 ? -0.518 19.438 13.961 1 98.5 96 THR B CA 1
ATOM 1893 C C . THR B 1 96 ? 0.385 19.656 12.75 1 98.5 96 THR B C 1
ATOM 1895 O O . THR B 1 96 ? 0.957 20.734 12.586 1 98.5 96 THR B O 1
ATOM 1898 N N . VAL B 1 97 ? 0.457 18.672 11.898 1 98.75 97 VAL B N 1
ATOM 1899 C CA . VAL B 1 97 ? 1.315 18.766 10.719 1 98.75 97 VAL B CA 1
ATOM 1900 C C . VAL B 1 97 ? 0.729 19.766 9.727 1 98.75 97 VAL B C 1
ATOM 1902 O O . VAL B 1 97 ? 1.468 20.484 9.055 1 98.75 97 VAL B O 1
ATOM 1905 N N . ALA B 1 98 ? -0.565 19.859 9.633 1 98.88 98 ALA B N 1
ATOM 1906 C CA . ALA B 1 98 ? -1.208 20.844 8.773 1 98.88 98 ALA B CA 1
ATOM 1907 C C . ALA B 1 98 ? -0.826 22.266 9.18 1 98.88 98 ALA B C 1
ATOM 1909 O O . ALA B 1 98 ? -0.42 23.078 8.344 1 98.88 98 ALA B O 1
ATOM 1910 N N . ILE B 1 99 ? -0.947 22.562 10.492 1 98.75 99 ILE B N 1
ATOM 1911 C CA . ILE B 1 99 ? -0.605 23.875 11.031 1 98.75 99 ILE B CA 1
ATOM 1912 C C . ILE B 1 99 ? 0.867 24.172 10.758 1 98.75 99 ILE B C 1
ATOM 1914 O O . ILE B 1 99 ? 1.203 25.25 10.242 1 98.75 99 ILE B O 1
ATOM 1918 N N . GLY B 1 100 ? 1.704 23.203 11.078 1 98.75 100 GLY B N 1
ATOM 1919 C CA . GLY B 1 100 ? 3.125 23.391 10.828 1 98.75 100 GLY B CA 1
ATOM 1920 C C . GLY B 1 100 ? 3.445 23.594 9.359 1 98.75 100 GLY B C 1
ATOM 1921 O O . GLY B 1 100 ? 4.32 24.391 9.016 1 98.75 100 GLY B O 1
ATOM 1922 N N . THR B 1 101 ? 2.783 22.859 8.5 1 98.88 101 THR B N 1
ATOM 1923 C CA . THR B 1 101 ? 2.984 22.984 7.059 1 98.88 101 THR B CA 1
ATOM 1924 C C . THR B 1 101 ? 2.629 24.375 6.574 1 98.88 101 THR B C 1
ATOM 1926 O O . THR B 1 101 ? 3.385 24.984 5.812 1 98.88 101 THR B O 1
ATOM 1929 N N . LEU B 1 102 ? 1.501 24.938 7.047 1 98.69 102 LEU B N 1
ATOM 1930 C CA . LEU B 1 102 ? 1.087 26.281 6.672 1 98.69 102 LEU B CA 1
ATOM 1931 C C . LEU B 1 102 ? 2.117 27.312 7.121 1 98.69 102 LEU B C 1
ATOM 1933 O O . LEU B 1 102 ? 2.434 28.234 6.379 1 98.69 102 LEU B O 1
ATOM 1937 N N . LEU B 1 103 ? 2.619 27.156 8.352 1 98.5 103 LEU B N 1
ATOM 1938 C CA . LEU B 1 103 ? 3.639 28.062 8.867 1 98.5 103 LEU B CA 1
ATOM 1939 C C . LEU B 1 103 ? 4.918 27.969 8.039 1 98.5 103 LEU B C 1
ATOM 1941 O O . LEU B 1 103 ? 5.477 28.984 7.637 1 98.5 103 LEU B O 1
ATOM 1945 N N . ALA B 1 104 ? 5.336 26.797 7.766 1 98.25 104 ALA B N 1
ATOM 1946 C CA . ALA B 1 104 ? 6.598 26.562 7.066 1 98.25 104 ALA B CA 1
ATOM 1947 C C . ALA B 1 104 ? 6.539 27.109 5.641 1 98.25 104 ALA B C 1
ATOM 1949 O O . ALA B 1 104 ? 7.547 27.578 5.105 1 98.25 104 ALA B O 1
ATOM 1950 N N . LEU B 1 105 ? 5.395 27.062 5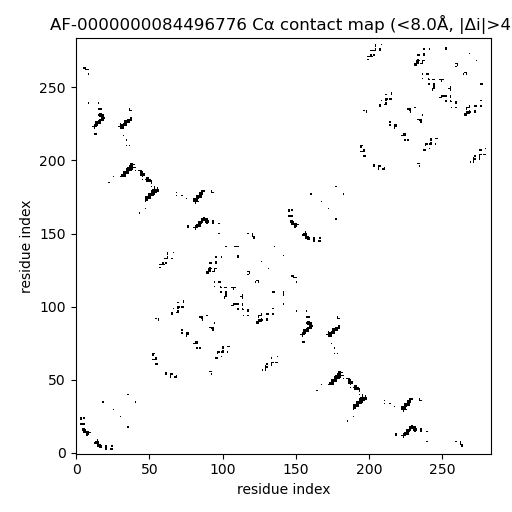.082 1 98.12 105 LEU B N 1
ATOM 1951 C CA . LEU B 1 105 ? 5.23 27.516 3.703 1 98.12 105 LEU B CA 1
ATOM 1952 C C . LEU B 1 105 ? 4.898 29 3.646 1 98.12 105 LEU B C 1
ATOM 1954 O O . LEU B 1 105 ? 4.664 29.547 2.566 1 98.12 105 LEU B O 1
ATOM 1958 N N . GLY B 1 106 ? 4.797 29.609 4.785 1 97.44 106 GLY B N 1
ATOM 1959 C CA . GLY B 1 106 ? 4.543 31.031 4.852 1 97.44 106 GLY B CA 1
ATOM 1960 C C . GLY B 1 106 ? 3.096 31.391 4.57 1 97.44 106 GLY B C 1
ATOM 1961 O O . GLY B 1 106 ? 2.801 32.531 4.164 1 97.44 106 GLY B O 1
ATOM 1962 N N . LYS B 1 107 ? 2.229 30.5 4.734 1 97.62 107 LYS B N 1
ATOM 1963 C CA . LYS B 1 107 ? 0.809 30.734 4.492 1 97.62 107 L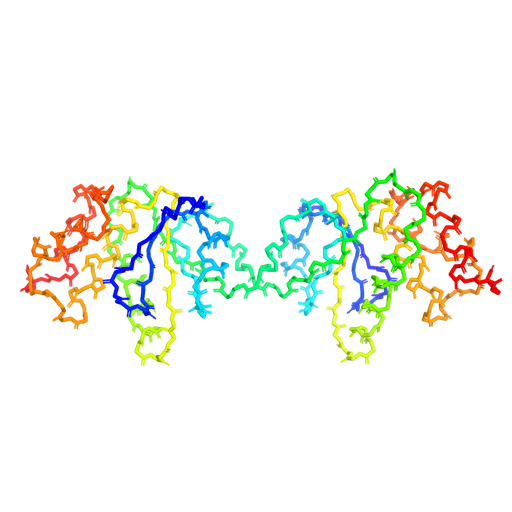YS B CA 1
ATOM 1964 C C . LYS B 1 107 ? 0.119 31.266 5.746 1 97.62 107 LYS B C 1
ATOM 1966 O O . LYS B 1 107 ? -1.032 31.703 5.688 1 97.62 107 LYS B O 1
ATOM 1971 N N . ALA B 1 108 ? 0.762 31.25 6.84 1 97.69 108 ALA B N 1
ATOM 1972 C CA . ALA B 1 108 ? 0.398 31.875 8.109 1 97.69 108 ALA B CA 1
ATOM 1973 C C . ALA B 1 108 ? 1.64 32.312 8.875 1 97.69 108 ALA B C 1
ATOM 1975 O O . ALA B 1 108 ? 2.691 31.688 8.789 1 97.69 108 ALA B O 1
ATOM 1976 N N . ASN B 1 109 ? 1.514 33.281 9.648 1 96.56 109 ASN B N 1
ATOM 1977 C CA . ASN B 1 109 ? 2.664 33.844 10.367 1 96.56 109 ASN B CA 1
ATOM 1978 C C . ASN B 1 109 ? 2.607 33.5 11.852 1 96.56 109 ASN B C 1
ATOM 1980 O O . ASN B 1 109 ? 3.611 33.625 12.562 1 96.56 109 ASN B O 1
ATOM 1984 N N . LYS B 1 110 ? 1.4 33.156 12.305 1 97.75 110 LYS B N 1
ATOM 1985 C CA . LYS B 1 110 ? 1.204 32.781 13.703 1 97.75 110 LYS B CA 1
ATOM 1986 C C . LYS B 1 110 ? 0.526 31.422 13.812 1 97.75 110 LYS B C 1
ATOM 1988 O O . LYS B 1 110 ? -0.26 31.031 12.945 1 97.75 110 LYS B O 1
ATOM 1993 N N . ILE B 1 111 ? 0.819 30.766 14.883 1 98.12 111 ILE B N 1
ATOM 1994 C CA . ILE B 1 111 ? 0.274 29.422 15.109 1 98.12 111 ILE B CA 1
ATOM 1995 C C . ILE B 1 111 ? -1.251 29.484 15.141 1 98.12 111 ILE B C 1
ATOM 1997 O O . ILE B 1 111 ? -1.928 28.656 14.531 1 98.12 111 ILE B O 1
ATOM 2001 N N . GLU B 1 112 ? -1.815 30.469 15.797 1 97.56 112 GLU B N 1
ATOM 2002 C CA . GLU B 1 112 ? -3.264 30.625 15.906 1 97.56 112 GLU B CA 1
ATOM 2003 C C . GLU B 1 112 ? -3.898 30.828 14.531 1 97.56 112 GLU B C 1
ATOM 2005 O O . GLU B 1 112 ? -4.973 30.297 14.25 1 97.56 112 GLU B O 1
ATOM 2010 N N . GLU B 1 113 ? -3.262 31.672 13.758 1 98.12 113 GLU B N 1
ATOM 2011 C CA . GLU B 1 113 ? -3.746 31.906 12.398 1 98.12 113 GLU B CA 1
ATOM 2012 C C . GLU B 1 113 ? -3.732 30.609 11.586 1 98.12 113 GLU B C 1
ATOM 2014 O O . GLU B 1 113 ? -4.688 30.312 10.867 1 98.12 113 GLU B O 1
ATOM 2019 N N . ALA B 1 114 ? -2.627 29.922 11.641 1 98.5 114 ALA B N 1
ATOM 2020 C CA . ALA B 1 114 ? -2.502 28.641 10.938 1 98.5 114 ALA B CA 1
ATOM 2021 C C . ALA B 1 114 ? -3.574 27.656 11.383 1 98.5 114 ALA B C 1
ATOM 2023 O O . ALA B 1 114 ? -4.156 26.938 10.562 1 98.5 114 ALA B O 1
ATOM 2024 N N . GLU B 1 115 ? -3.779 27.562 12.664 1 98.44 115 GLU B N 1
ATOM 2025 C CA . GLU B 1 115 ? -4.797 26.672 13.211 1 98.44 115 GLU B CA 1
ATOM 2026 C C . GLU B 1 115 ? -6.184 27.016 12.68 1 98.44 115 GLU B C 1
ATOM 2028 O O . GLU B 1 115 ? -6.965 26.125 12.336 1 98.44 115 GLU B O 1
ATOM 2033 N N . GLU B 1 116 ? -6.496 28.281 12.672 1 98.19 116 GLU B N 1
ATOM 2034 C CA . GLU B 1 116 ? -7.781 28.734 12.133 1 98.19 116 GLU B CA 1
ATOM 2035 C C . GLU B 1 116 ? -7.941 28.312 10.672 1 98.19 116 GLU B C 1
ATOM 2037 O O . GLU B 1 116 ? -9 27.828 10.273 1 98.19 116 GLU B O 1
ATOM 2042 N N . LYS B 1 117 ? -6.984 28.547 9.859 1 98.06 117 LYS B N 1
ATOM 2043 C CA . LYS B 1 117 ? -7.035 28.172 8.453 1 98.06 117 LYS B CA 1
ATOM 2044 C C . LYS B 1 117 ? -7.238 26.656 8.297 1 98.06 117 LYS B C 1
ATOM 2046 O O . LYS B 1 117 ? -8.039 26.219 7.477 1 98.06 117 LYS B O 1
ATOM 2051 N N . ALA B 1 118 ? -6.465 25.891 9.047 1 98.38 118 ALA B N 1
ATOM 2052 C CA . ALA B 1 118 ? -6.586 24.438 8.992 1 98.38 118 ALA B CA 1
ATOM 2053 C C . ALA B 1 118 ? -7.992 23.984 9.383 1 98.38 118 ALA B C 1
ATOM 2055 O O . ALA B 1 118 ? -8.578 23.125 8.727 1 98.38 118 ALA B O 1
ATOM 2056 N N . LYS B 1 119 ? -8.578 24.547 10.445 1 98.06 119 LYS B N 1
ATOM 2057 C CA . LYS B 1 119 ? -9.898 24.172 10.93 1 98.06 119 LYS B CA 1
ATOM 2058 C C . LYS B 1 119 ? -10.992 24.609 9.953 1 98.06 119 LYS B C 1
ATOM 2060 O O . LYS B 1 119 ? -12.055 24 9.891 1 98.06 119 LYS B O 1
ATOM 2065 N N . THR B 1 120 ? -10.727 25.719 9.297 1 97.88 120 THR B N 1
ATOM 2066 C CA . THR B 1 120 ? -11.672 26.141 8.266 1 97.88 120 THR B CA 1
ATOM 2067 C C . THR B 1 120 ? -11.805 25.078 7.18 1 97.88 120 THR B C 1
ATOM 2069 O O . THR B 1 120 ? -12.898 24.828 6.676 1 97.88 120 THR B O 1
ATOM 2072 N N . VAL B 1 121 ? -10.695 24.516 6.809 1 96.31 121 VAL B N 1
ATOM 2073 C CA . VAL B 1 121 ? -10.664 23.516 5.754 1 96.31 121 VAL B CA 1
ATOM 2074 C C . VAL B 1 121 ? -11.203 22.188 6.293 1 96.31 121 VAL B C 1
ATOM 2076 O O . VAL B 1 121 ? -11.969 21.5 5.617 1 96.31 121 VAL B O 1
ATOM 2079 N N . ARG B 1 122 ? -10.789 21.828 7.5 1 97 122 ARG B N 1
ATOM 2080 C CA . ARG B 1 122 ? -11.203 20.594 8.164 1 97 122 ARG B CA 1
ATOM 2081 C C . ARG B 1 122 ? -11.602 20.859 9.609 1 97 122 ARG B C 1
ATOM 2083 O O . ARG B 1 122 ? -10.773 20.734 10.516 1 97 122 ARG B O 1
ATOM 2090 N N . PRO B 1 123 ? -12.828 21 9.867 1 97.5 123 PRO B N 1
ATOM 2091 C CA . PRO B 1 123 ? -13.305 21.422 11.188 1 97.5 123 PRO B CA 1
ATOM 2092 C C . PRO B 1 123 ? -13.047 20.375 12.273 1 97.5 123 PRO B C 1
ATOM 2094 O O . PRO B 1 123 ? -13.07 20.688 13.461 1 97.5 123 PRO B O 1
ATOM 2097 N N . LYS B 1 124 ? -12.812 19.203 11.922 1 96.06 124 LYS B N 1
ATOM 2098 C CA . LYS B 1 124 ? -12.586 18.125 12.875 1 96.06 124 LYS B CA 1
ATOM 2099 C C . LYS B 1 124 ? -11.203 18.25 13.516 1 96.06 124 LYS B C 1
ATOM 2101 O O . LYS B 1 124 ? -10.922 17.578 14.516 1 96.06 124 LYS B O 1
ATOM 2106 N N . ILE B 1 125 ? -10.367 19.109 13.008 1 97.38 125 ILE B N 1
ATOM 2107 C CA . ILE B 1 125 ? -9.031 19.281 13.562 1 97.38 125 ILE B CA 1
ATOM 2108 C C . ILE B 1 125 ? -9.133 19.797 14.992 1 97.38 125 ILE B C 1
ATOM 2110 O O . ILE B 1 125 ? -9.844 20.766 15.258 1 97.38 125 ILE B O 1
ATOM 2114 N N . ASN B 1 126 ? -8.547 19.109 15.875 1 96.44 126 ASN B N 1
ATOM 2115 C CA . ASN B 1 126 ? -8.422 19.438 17.297 1 96.44 126 ASN B CA 1
ATOM 2116 C C . ASN B 1 126 ? -7.078 18.969 17.844 1 96.44 126 ASN B C 1
ATOM 2118 O O . ASN B 1 126 ? -6.945 17.812 18.281 1 96.44 126 ASN B O 1
ATOM 2122 N N . ILE B 1 127 ? -6.125 19.906 17.969 1 96.75 127 ILE B N 1
ATOM 2123 C CA . ILE B 1 127 ? -4.789 19.484 18.375 1 96.75 127 ILE B CA 1
ATOM 2124 C C . ILE B 1 127 ? -4.688 19.547 19.906 1 96.75 127 ILE B C 1
ATOM 2126 O O . ILE B 1 127 ? -5.227 20.453 20.531 1 96.75 127 ILE B O 1
ATOM 2130 N N . LYS B 1 128 ? -4.059 18.688 20.453 1 95.69 128 LYS B N 1
ATOM 2131 C CA . LYS B 1 128 ? -3.855 18.609 21.891 1 95.69 128 LYS B CA 1
ATOM 2132 C C . LYS B 1 128 ? -2.791 19.609 22.344 1 95.69 128 LYS B C 1
ATOM 2134 O O . LYS B 1 128 ? -1.938 20.016 21.562 1 95.69 128 LYS B O 1
ATOM 2139 N N . PRO B 1 129 ? -2.826 19.938 23.609 1 95.56 129 PRO B N 1
ATOM 2140 C CA . PRO B 1 129 ? -1.902 20.953 24.141 1 95.56 129 PRO B CA 1
ATOM 2141 C C . PRO B 1 129 ? -0.437 20.578 23.938 1 95.56 129 PRO B C 1
ATOM 2143 O O . PRO B 1 129 ? 0.391 21.438 23.625 1 95.56 129 PRO B O 1
ATOM 2146 N N . GLU B 1 130 ? -0.151 19.312 24.078 1 95.06 130 GLU B N 1
ATOM 2147 C CA . GLU B 1 130 ? 1.24 18.891 23.938 1 95.06 130 GLU B CA 1
ATOM 2148 C C . GLU B 1 130 ? 1.742 19.125 22.516 1 95.06 130 GLU B C 1
ATOM 2150 O O . GLU B 1 130 ? 2.92 19.422 22.312 1 95.06 130 GLU B O 1
ATOM 2155 N N . MET B 1 131 ? 0.872 18.984 21.562 1 96.5 131 MET B N 1
ATOM 2156 C CA . MET B 1 131 ? 1.247 19.219 20.156 1 96.5 131 MET B CA 1
ATOM 2157 C C . MET B 1 131 ? 1.379 20.703 19.875 1 96.5 131 MET B C 1
ATOM 2159 O O . MET B 1 131 ? 2.273 21.125 19.141 1 96.5 131 MET B O 1
ATOM 2163 N N . LYS B 1 132 ? 0.499 21.5 20.469 1 95.5 132 LYS B N 1
ATOM 2164 C CA . LYS B 1 132 ? 0.607 22.953 20.328 1 95.5 132 LYS B CA 1
ATOM 2165 C C . LYS B 1 132 ? 1.933 23.469 20.891 1 95.5 132 LYS B C 1
ATOM 2167 O O . LYS B 1 132 ? 2.57 24.328 20.312 1 95.5 132 LYS B O 1
ATOM 2172 N N . GLU B 1 133 ? 2.311 22.938 22 1 95.5 133 GLU B N 1
ATOM 2173 C CA . GLU B 1 133 ? 3.582 23.312 22.609 1 95.5 133 GLU B CA 1
ATOM 2174 C C . GLU B 1 133 ? 4.758 22.953 21.703 1 95.5 133 GLU B C 1
ATOM 2176 O O . GLU B 1 133 ? 5.723 23.719 21.594 1 95.5 133 GLU B O 1
ATOM 2181 N N . ALA B 1 134 ? 4.68 21.75 21.141 1 96.38 134 ALA B N 1
ATOM 2182 C CA . ALA B 1 134 ? 5.734 21.344 20.219 1 96.38 134 ALA B CA 1
ATOM 2183 C C . ALA B 1 134 ? 5.863 22.328 19.062 1 96.38 134 ALA B C 1
ATOM 2185 O O . ALA B 1 134 ? 6.973 22.719 18.672 1 96.38 134 ALA B O 1
ATOM 2186 N N . LEU B 1 135 ? 4.762 22.781 18.531 1 97.75 135 LEU B N 1
ATOM 2187 C CA . LEU B 1 135 ? 4.777 23.734 17.438 1 97.75 135 LEU B CA 1
ATOM 2188 C C . LEU B 1 135 ? 5.414 25.047 17.859 1 97.75 135 LEU B C 1
ATOM 2190 O O . LEU B 1 135 ? 6.168 25.656 17.109 1 97.75 135 LEU B O 1
ATOM 2194 N N . LYS B 1 136 ? 5.121 25.469 19.062 1 97.06 136 LYS B N 1
ATOM 2195 C CA . LYS B 1 136 ? 5.711 26.703 19.594 1 97.06 136 LYS B CA 1
ATOM 2196 C C . LYS B 1 136 ? 7.23 26.578 19.688 1 97.06 136 LYS B C 1
ATOM 2198 O O . LYS B 1 136 ? 7.953 27.547 19.438 1 97.06 136 LYS B O 1
ATOM 2203 N N . ARG B 1 137 ? 7.613 25.391 20.109 1 96.56 137 ARG B N 1
ATOM 2204 C CA . ARG B 1 137 ? 9.047 25.188 20.234 1 96.56 137 ARG B CA 1
ATOM 2205 C C . ARG B 1 137 ? 9.711 25.109 18.859 1 96.56 137 ARG B C 1
ATOM 2207 O O . ARG B 1 137 ? 10.859 25.547 18.688 1 96.56 137 ARG B O 1
ATOM 2214 N N . ILE B 1 138 ? 9.008 24.609 17.906 1 97.06 138 ILE B N 1
ATOM 2215 C CA . ILE B 1 138 ? 9.539 24.453 16.562 1 97.06 138 ILE B CA 1
ATOM 2216 C C . ILE B 1 138 ? 9.547 25.812 15.859 1 97.06 138 ILE B C 1
ATOM 2218 O O . ILE B 1 138 ? 10.508 26.141 15.156 1 97.06 138 ILE B O 1
ATOM 2222 N N . PHE B 1 139 ? 8.453 26.531 16.047 1 97 139 PHE B N 1
ATOM 2223 C CA . PHE B 1 139 ? 8.281 27.828 15.398 1 97 139 PHE B CA 1
ATOM 2224 C C . PHE B 1 139 ? 8.328 28.953 16.422 1 97 139 PHE B C 1
ATOM 2226 O O . PHE B 1 139 ? 7.316 29.594 16.688 1 97 139 PHE B O 1
ATOM 2233 N N . GLN B 1 140 ? 9.453 29.281 16.875 1 91.75 140 GLN B N 1
ATOM 2234 C CA . GLN B 1 140 ? 9.664 30.203 18 1 91.75 140 GLN B CA 1
ATOM 2235 C C . GLN B 1 140 ? 9.25 31.625 17.625 1 91.75 140 GLN B C 1
ATOM 2237 O O . GLN B 1 140 ? 8.875 32.406 18.484 1 91.75 140 GLN B O 1
ATOM 2242 N N . ASN B 1 141 ? 9.266 31.953 16.391 1 85.75 141 ASN B N 1
ATOM 2243 C CA . ASN B 1 141 ? 8.914 33.312 15.969 1 85.75 141 ASN B CA 1
ATOM 2244 C C . ASN B 1 141 ? 7.453 33.375 15.531 1 85.75 141 ASN B C 1
ATOM 2246 O O . ASN B 1 141 ? 6.992 34.438 15.094 1 85.75 141 ASN B O 1
ATOM 2250 N N . ALA B 1 142 ? 6.742 32.438 15.672 1 83.31 142 ALA B N 1
ATOM 2251 C CA . ALA B 1 142 ? 5.352 32.375 15.227 1 83.31 142 ALA B CA 1
ATOM 2252 C C . ALA B 1 142 ? 4.391 32.531 16.406 1 83.31 142 ALA B C 1
ATOM 2254 O O . ALA B 1 142 ? 4.727 32.156 17.531 1 83.31 142 ALA B O 1
#

Sequence (284 aa):
MTVKNYHELIKDRIYIGGADDVEGMMENEKVDIIFDLRAEAPTDKLKYNRVHSPIVDDETHQDESVKESIDRVVKAYNEGKNVYFHCQGGSNRTGTVAIGTLLALGKANKIEEAEEKAKTVRPKINIKPEMKEALKRIFQNAMTVKNYHELIKDRIYIGGADDVEGMMENEKVDIIFDLRAEAPTDKLKYNRVHSPIVDDETHQDESVKESIDRVVKAYNEGKNVYFHCQGGSNRTGTVAIGTLLALGKANKIEEAEEKAKTVRPKINIKPEMKEALKRIFQNA

pLDDT: mean 90.3, std 12.89, range [32.28, 98.88]

Radius of gyration: 23.15 Å; Cα contacts (8 Å, |Δi|>4): 547; chains: 2; bounding box: 37×67×48 Å

Organism: NCBI:txid1637975